Protein AF-A0A7S1EDS7-F1 (afdb_monomer_lite)

pLDDT: mean 79.85, std 20.36, range [28.5, 97.88]

Organism: Hemiselmis andersenii (NCBI:txid464988)

Structure (mmCIF, N/CA/C/O backbone):
data_AF-A0A7S1EDS7-F1
#
_entry.id   AF-A0A7S1EDS7-F1
#
loop_
_atom_site.group_PDB
_atom_site.id
_atom_site.type_symbol
_atom_site.label_atom_id
_atom_site.label_alt_id
_atom_site.label_comp_id
_atom_site.label_asym_id
_atom_site.label_entity_id
_atom_site.label_seq_id
_atom_site.pdbx_PDB_ins_code
_atom_site.Cartn_x
_atom_site.Cartn_y
_atom_site.Cartn_z
_atom_site.occupancy
_atom_site.B_iso_or_equiv
_atom_site.auth_seq_id
_atom_site.auth_comp_id
_atom_site.auth_asym_id
_atom_site.auth_atom_id
_atom_site.pdbx_PDB_model_num
ATOM 1 N N . PHE A 1 1 ? -13.613 21.736 13.267 1.00 39.78 1 PHE A N 1
ATOM 2 C CA . PHE A 1 1 ? -13.532 22.600 14.461 1.00 39.78 1 PHE A CA 1
ATOM 3 C C . PHE A 1 1 ? -14.802 22.434 15.282 1.00 39.78 1 PHE A C 1
ATOM 5 O O . PHE A 1 1 ? -15.808 23.013 14.913 1.00 39.78 1 PHE A O 1
ATOM 12 N N . PHE A 1 2 ? -14.760 21.622 16.339 1.00 28.50 2 PHE A N 1
ATOM 13 C CA . PHE A 1 2 ? -15.615 21.743 17.529 1.00 28.50 2 PHE A CA 1
ATOM 14 C C . PHE A 1 2 ? -15.004 20.822 18.593 1.00 28.50 2 PHE A C 1
ATOM 16 O O . PHE A 1 2 ? -15.110 19.603 18.489 1.00 28.50 2 PHE A O 1
ATOM 23 N N . LEU A 1 3 ? -14.268 21.392 19.553 1.00 31.33 3 LEU A N 1
ATOM 24 C CA . LEU A 1 3 ? -13.789 20.639 20.713 1.00 31.33 3 LEU A CA 1
ATOM 25 C C . LEU A 1 3 ? -14.915 20.585 21.745 1.00 31.33 3 LEU A C 1
ATOM 27 O O . LEU A 1 3 ? -15.404 21.633 22.159 1.00 31.33 3 LEU A O 1
ATOM 31 N N . PHE A 1 4 ? -15.252 19.387 22.217 1.00 28.72 4 PHE A N 1
ATOM 32 C CA . PHE A 1 4 ? -15.935 19.209 23.496 1.00 28.72 4 PHE A CA 1
ATOM 33 C C . PHE A 1 4 ? -14.939 18.638 24.506 1.00 28.72 4 PHE A C 1
ATOM 35 O O . PHE A 1 4 ? -14.619 17.453 24.495 1.00 28.72 4 PHE A O 1
ATOM 42 N N . LEU A 1 5 ? -14.424 19.517 25.365 1.00 34.84 5 LEU A N 1
ATOM 43 C CA . LEU A 1 5 ? -13.665 19.161 26.560 1.00 34.84 5 LEU A CA 1
ATOM 44 C C . LEU A 1 5 ? -14.655 18.943 27.708 1.00 34.84 5 LEU A C 1
ATOM 46 O O . LEU A 1 5 ? -15.182 19.904 28.262 1.00 34.84 5 LEU A O 1
ATOM 50 N N . SER A 1 6 ? -14.892 17.688 28.082 1.00 35.62 6 SER A N 1
ATOM 51 C CA . SER A 1 6 ? -15.587 17.322 29.320 1.00 35.62 6 SER A CA 1
ATOM 52 C C . SER A 1 6 ? -14.569 16.765 30.319 1.00 35.62 6 SER A C 1
ATOM 54 O O . SER A 1 6 ? -14.037 15.673 30.117 1.00 35.62 6 SER A O 1
ATOM 56 N N . GLY A 1 7 ? -14.263 17.530 31.369 1.00 35.47 7 GLY A N 1
ATOM 57 C CA . GLY A 1 7 ? -13.323 17.113 32.414 1.00 35.47 7 GLY A CA 1
ATOM 58 C C . GLY A 1 7 ? -13.875 16.028 33.355 1.00 35.47 7 GLY A C 1
ATOM 59 O O . GLY A 1 7 ? -15.074 15.742 33.344 1.00 35.47 7 GLY A O 1
ATOM 60 N N . PRO A 1 8 ? -13.012 15.424 34.193 1.00 37.16 8 PRO A N 1
ATOM 61 C CA . PRO A 1 8 ? -13.408 14.374 35.125 1.00 37.16 8 PRO A CA 1
ATOM 62 C C . PRO A 1 8 ? -14.206 14.941 36.308 1.00 37.16 8 PRO A C 1
ATOM 64 O O . PRO A 1 8 ? -13.741 15.832 37.017 1.00 37.16 8 PRO A O 1
ATOM 67 N N . VAL A 1 9 ? -15.390 14.380 36.563 1.00 36.72 9 VAL A N 1
ATOM 68 C CA . VAL A 1 9 ? -16.194 14.693 37.754 1.00 36.72 9 VAL A CA 1
ATOM 69 C C . VAL A 1 9 ? -15.720 13.831 38.924 1.00 36.72 9 VAL A C 1
ATOM 71 O O . VAL A 1 9 ? -16.094 12.666 39.055 1.00 36.72 9 VAL A O 1
ATOM 74 N N . THR A 1 10 ? -14.891 14.403 39.794 1.00 37.19 10 THR A N 1
ATOM 75 C CA . THR A 1 10 ? -14.505 13.803 41.076 1.00 37.19 10 THR A CA 1
ATOM 76 C C . THR A 1 10 ? -15.589 14.032 42.130 1.00 37.19 10 THR A C 1
ATOM 78 O O . THR A 1 10 ? -15.732 15.126 42.672 1.00 37.19 10 THR A O 1
ATOM 81 N N . ALA A 1 11 ? -16.341 12.981 42.464 1.00 35.09 11 ALA A N 1
ATOM 82 C CA . ALA A 1 11 ? -17.242 12.978 43.616 1.00 35.09 11 ALA A CA 1
ATOM 83 C C . ALA A 1 11 ? -16.486 12.576 44.905 1.00 35.09 11 ALA A C 1
ATOM 85 O O . ALA A 1 11 ? -15.677 11.642 44.866 1.00 35.09 11 ALA A O 1
ATOM 86 N N . PRO A 1 12 ? -16.726 13.230 46.057 1.00 36.00 12 PRO A N 1
ATOM 87 C CA . PRO A 1 12 ? -16.060 12.882 47.308 1.00 36.00 12 PRO A CA 1
ATOM 88 C C . PRO A 1 12 ? -16.663 11.613 47.927 1.00 36.00 12 PRO A C 1
ATOM 90 O O . PRO A 1 12 ? -17.860 11.543 48.204 1.00 36.00 12 PRO A O 1
ATOM 93 N N . PHE A 1 13 ? -15.819 10.618 48.210 1.00 32.91 13 PHE A N 1
ATOM 94 C CA . PHE A 1 13 ? -16.221 9.431 48.968 1.00 32.91 13 PHE A CA 1
ATOM 95 C C . PHE A 1 13 ? -16.510 9.790 50.434 1.00 32.91 13 PHE A C 1
ATOM 97 O O . PHE A 1 13 ? -15.597 9.985 51.239 1.00 32.91 13 PHE A O 1
ATOM 104 N N . GLY A 1 14 ? -17.795 9.824 50.795 1.00 32.28 14 GLY A N 1
ATOM 105 C CA . GLY A 1 14 ? -18.243 9.881 52.185 1.00 32.28 14 GLY A CA 1
ATOM 106 C C . GLY A 1 14 ? -17.833 8.613 52.938 1.00 32.28 14 GLY A C 1
ATOM 107 O O . GLY A 1 14 ? -18.374 7.533 52.707 1.00 32.28 14 GLY A O 1
ATOM 108 N N . ARG A 1 15 ? -16.857 8.738 53.841 1.00 33.75 15 ARG A N 1
ATOM 109 C CA . ARG A 1 15 ? -16.280 7.625 54.606 1.00 33.75 15 ARG A CA 1
ATOM 110 C C . ARG A 1 15 ? -17.209 7.208 55.754 1.00 33.75 15 ARG A C 1
ATOM 112 O O . ARG A 1 15 ? -17.014 7.627 56.892 1.00 33.75 15 ARG A O 1
ATOM 119 N N . PHE A 1 16 ? -18.209 6.377 55.463 1.00 29.95 16 PHE A N 1
ATOM 120 C CA . PHE A 1 16 ? -19.065 5.781 56.492 1.00 29.95 16 PHE A CA 1
ATOM 121 C C . PHE A 1 16 ? -18.288 4.753 57.325 1.00 29.95 16 PHE A C 1
ATOM 123 O O . PHE A 1 16 ? -17.916 3.685 56.844 1.00 29.95 16 PHE A O 1
ATOM 130 N N . VAL A 1 17 ? -18.053 5.084 58.595 1.00 33.00 17 VAL A N 1
ATOM 131 C CA . VAL A 1 17 ? -17.523 4.152 59.595 1.00 33.00 17 VAL A CA 1
ATOM 132 C C . VAL A 1 17 ? -18.684 3.323 60.138 1.00 33.00 17 VAL A C 1
ATOM 134 O O . VAL A 1 17 ? -19.547 3.846 60.841 1.00 33.00 17 VAL A O 1
ATOM 137 N N . VAL A 1 18 ? -18.700 2.025 59.833 1.00 34.03 18 VAL A N 1
ATOM 138 C CA . VAL A 1 18 ? -19.627 1.077 60.463 1.00 34.03 18 VAL A CA 1
ATOM 139 C C . VAL A 1 18 ? -19.129 0.792 61.878 1.00 34.03 18 VAL A C 1
ATOM 141 O O . VAL A 1 18 ? -18.155 0.068 62.071 1.00 34.03 18 VAL A O 1
ATOM 144 N N . VAL A 1 19 ? -19.790 1.378 62.876 1.00 33.97 19 VAL A N 1
ATOM 145 C CA . VAL A 1 19 ? -19.572 1.040 64.288 1.00 33.97 19 VAL A CA 1
ATOM 146 C C . VAL A 1 19 ? -20.448 -0.165 64.630 1.00 33.97 19 VAL A C 1
ATOM 148 O O . VAL A 1 19 ? -21.645 -0.018 64.876 1.00 33.97 19 VAL A O 1
ATOM 151 N N . GLU A 1 20 ? -19.854 -1.359 64.651 1.00 32.00 20 GLU A N 1
ATOM 152 C CA . GLU A 1 20 ? -20.513 -2.589 65.107 1.00 32.00 20 GLU A CA 1
ATOM 153 C C . GLU A 1 20 ? -20.772 -2.513 66.624 1.00 32.00 20 GLU A C 1
ATOM 155 O O . GLU A 1 20 ? -19.943 -2.906 67.445 1.00 32.00 20 GLU A O 1
ATOM 160 N N . ARG A 1 21 ? -21.940 -1.996 67.025 1.00 30.67 21 ARG A N 1
ATOM 161 C CA . ARG A 1 21 ? -22.431 -2.166 68.398 1.00 30.67 21 ARG A CA 1
ATOM 162 C C . ARG A 1 21 ? -23.060 -3.547 68.545 1.00 30.67 21 ARG A C 1
ATOM 164 O O . ARG A 1 21 ? -24.242 -3.726 68.258 1.00 30.67 21 ARG A O 1
ATOM 171 N N . ARG A 1 22 ? -22.287 -4.502 69.066 1.00 36.66 22 ARG A N 1
ATOM 172 C CA . ARG A 1 22 ? -22.837 -5.734 69.646 1.00 36.66 22 ARG A CA 1
ATOM 173 C C . ARG A 1 22 ? -23.654 -5.392 70.890 1.00 36.66 22 ARG A C 1
ATOM 175 O O . ARG A 1 22 ? -23.108 -5.217 71.974 1.00 36.66 22 ARG A O 1
ATOM 182 N N . GLY A 1 23 ? -24.964 -5.271 70.711 1.00 33.16 23 GLY A N 1
ATOM 183 C CA . GLY A 1 23 ? -25.925 -5.258 71.805 1.00 33.16 23 GLY A CA 1
ATOM 184 C C . GLY A 1 23 ? -26.332 -6.683 72.156 1.00 33.16 23 GLY A C 1
ATOM 185 O O . GLY A 1 23 ? -27.341 -7.164 71.651 1.00 33.16 23 GLY A O 1
ATOM 186 N N . GLU A 1 24 ? -25.574 -7.357 73.023 1.00 40.00 24 GLU A N 1
ATOM 187 C CA . GLU A 1 24 ? -26.091 -8.535 73.728 1.00 40.00 24 GLU A CA 1
ATOM 188 C C . GLU A 1 24 ? -27.129 -8.072 74.756 1.00 40.00 24 GLU A C 1
ATOM 190 O O . GLU A 1 24 ? -26.810 -7.760 75.901 1.00 40.00 24 GLU A O 1
ATOM 195 N N . SER A 1 25 ? -28.391 -7.993 74.336 1.00 34.25 25 SER A N 1
ATOM 196 C CA . SER A 1 25 ? -29.525 -7.811 75.238 1.00 34.25 25 SER A CA 1
ATOM 197 C C . SER A 1 25 ? -30.177 -9.162 75.522 1.00 34.25 25 SER A C 1
ATOM 199 O O . SER A 1 25 ? -31.214 -9.504 74.950 1.00 34.25 25 SER A O 1
ATOM 201 N N . THR A 1 26 ? -29.572 -9.925 76.433 1.00 39.66 26 THR A N 1
ATOM 202 C CA . THR A 1 26 ? -30.220 -11.044 77.128 1.00 39.66 26 THR A CA 1
ATOM 203 C C . THR A 1 26 ? -31.335 -10.503 78.025 1.00 39.66 26 THR A C 1
ATOM 205 O O . THR A 1 26 ? -31.180 -10.337 79.234 1.00 39.66 26 THR A O 1
ATOM 208 N N . MET A 1 27 ? -32.489 -10.193 77.429 1.00 34.31 27 MET A N 1
ATOM 209 C CA . MET A 1 27 ? -33.689 -9.879 78.199 1.00 34.31 27 MET A CA 1
ATOM 210 C C . MET A 1 27 ? -34.250 -11.164 78.802 1.00 34.31 27 MET A C 1
ATOM 212 O O . MET A 1 27 ? -34.960 -11.926 78.149 1.00 34.31 27 MET A O 1
ATOM 216 N N . ASN A 1 28 ? -33.912 -11.382 80.073 1.00 33.66 28 ASN A N 1
ATOM 217 C CA . ASN A 1 28 ? -34.577 -12.354 80.930 1.00 33.66 28 ASN A CA 1
ATOM 218 C C . ASN A 1 28 ? -36.093 -12.128 80.879 1.00 33.66 2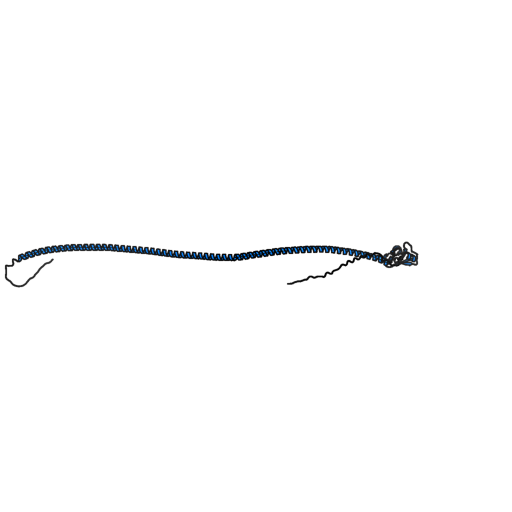8 ASN A C 1
ATOM 220 O O . ASN A 1 28 ? -36.581 -11.067 81.267 1.00 33.66 28 ASN A O 1
ATOM 224 N N . SER A 1 29 ? -36.842 -13.144 80.454 1.00 37.84 29 SER A N 1
ATOM 225 C CA . SER A 1 29 ? -38.301 -13.159 80.536 1.00 37.84 29 SER A CA 1
ATOM 226 C C . SER A 1 29 ? -38.755 -13.464 81.966 1.00 37.84 29 SER A C 1
ATOM 228 O O . SER A 1 29 ? -39.281 -14.540 82.250 1.00 37.84 29 SER A O 1
ATOM 230 N N . SER A 1 30 ? -38.539 -12.514 82.878 1.00 46.09 30 SER A N 1
ATOM 231 C CA . SER A 1 30 ? -39.106 -12.535 84.225 1.00 46.09 30 SER A CA 1
ATOM 232 C C . SER A 1 30 ? -39.652 -11.163 84.638 1.00 46.09 30 SER A C 1
ATOM 234 O O . SER A 1 30 ? -38.969 -10.147 84.575 1.00 46.09 30 SER A O 1
ATOM 236 N N . ASN A 1 31 ? -40.898 -11.186 85.122 1.00 45.34 31 ASN A N 1
ATOM 237 C CA . ASN A 1 31 ? -41.599 -10.132 85.866 1.00 45.34 31 ASN A CA 1
ATOM 238 C C . ASN A 1 31 ? -42.034 -8.862 85.103 1.00 45.34 31 ASN A C 1
ATOM 240 O O . ASN A 1 31 ? -41.492 -7.784 85.322 1.00 45.34 31 ASN A O 1
ATOM 244 N N . VAL A 1 32 ? -43.154 -8.955 84.368 1.00 40.78 32 VAL A N 1
ATOM 245 C CA . VAL A 1 32 ? -44.098 -7.823 84.197 1.00 40.78 32 VAL A CA 1
ATOM 246 C C . VAL A 1 32 ? -45.558 -8.286 84.364 1.00 40.78 32 VAL A C 1
ATOM 248 O O . VAL A 1 32 ? -46.388 -8.105 83.480 1.00 40.78 32 VAL A O 1
ATOM 251 N N . PHE A 1 33 ? -45.888 -8.897 85.509 1.00 37.03 33 PHE A N 1
ATOM 252 C CA . PHE A 1 33 ? -47.252 -8.827 86.065 1.00 37.03 33 PHE A CA 1
ATOM 253 C C . PHE A 1 33 ? -47.259 -9.093 87.578 1.00 37.03 33 PHE A C 1
ATOM 255 O O . PHE A 1 33 ? -47.671 -10.145 88.058 1.00 37.03 33 PHE A O 1
ATOM 262 N N . SER A 1 34 ? -46.780 -8.116 88.344 1.00 40.59 34 SER A N 1
ATOM 263 C CA . SER A 1 34 ? -46.904 -8.087 89.804 1.00 40.59 34 SER A CA 1
ATOM 264 C C . SER A 1 34 ? -47.576 -6.783 90.228 1.00 40.59 34 SER A C 1
ATOM 266 O O . SER A 1 34 ? -46.948 -5.908 90.820 1.00 40.59 34 SER A O 1
ATOM 268 N N . GLY A 1 35 ? -48.853 -6.649 89.858 1.00 37.50 35 GLY A N 1
ATOM 269 C CA . GLY A 1 35 ? -49.766 -5.698 90.487 1.00 37.50 35 GLY A CA 1
ATOM 270 C C . GLY A 1 35 ? -50.198 -6.238 91.851 1.00 37.50 35 GLY A C 1
ATOM 271 O O . GLY A 1 35 ? -50.542 -7.414 91.978 1.00 37.50 35 GLY A O 1
ATOM 272 N N . GLU A 1 36 ? -50.118 -5.398 92.876 1.00 42.81 36 GLU A N 1
ATOM 273 C CA . GLU A 1 36 ? -50.353 -5.766 94.273 1.00 42.81 36 GLU A CA 1
ATOM 274 C C . GLU A 1 36 ? -51.836 -6.087 94.561 1.00 42.81 36 GLU A C 1
ATOM 276 O O . GLU A 1 36 ? -52.735 -5.593 93.884 1.00 42.81 36 GLU A O 1
ATOM 281 N N . GLY A 1 37 ? -52.108 -6.882 95.609 1.00 43.25 37 GLY A N 1
ATOM 282 C CA . GLY A 1 37 ? -53.475 -7.084 96.129 1.00 43.25 37 GLY A CA 1
ATOM 283 C C . GLY A 1 37 ? -54.191 -8.384 95.731 1.00 43.25 37 GLY A C 1
ATOM 284 O O . GLY A 1 37 ? -55.418 -8.413 95.680 1.00 43.25 37 GLY A O 1
ATOM 285 N N . GLY A 1 38 ? -53.454 -9.470 95.474 1.00 42.06 38 GLY A N 1
ATOM 286 C CA . GLY A 1 38 ? -53.986 -10.768 95.031 1.00 42.06 38 GLY A CA 1
ATOM 287 C C . GLY A 1 38 ? -54.770 -11.593 96.067 1.00 42.06 38 GLY A C 1
ATOM 288 O O . GLY A 1 38 ? -54.404 -12.733 96.344 1.00 42.06 38 GLY A O 1
ATOM 289 N N . GLY A 1 39 ? -55.889 -11.075 96.582 1.00 51.78 39 GLY A N 1
ATOM 290 C CA . GLY A 1 39 ? -57.018 -11.959 96.904 1.00 51.78 39 GLY A CA 1
ATOM 291 C C . GLY A 1 39 ? -57.557 -12.586 95.605 1.00 51.78 39 GLY A C 1
ATOM 292 O O . GLY A 1 39 ? -57.350 -12.006 94.537 1.00 51.78 39 GLY A O 1
ATOM 293 N N . PRO A 1 40 ? -58.231 -13.753 95.630 1.00 63.22 40 PRO A N 1
ATOM 294 C CA . PRO A 1 40 ? -58.772 -14.343 94.408 1.00 63.22 40 PRO A CA 1
ATOM 295 C C . PRO A 1 40 ? -59.760 -13.365 93.764 1.00 63.22 40 PRO A C 1
ATOM 297 O O . PRO A 1 40 ? -60.823 -13.107 94.329 1.00 63.22 40 PRO A O 1
ATOM 300 N N . VAL A 1 41 ? -59.403 -12.812 92.598 1.00 75.88 41 VAL A N 1
ATOM 301 C CA . VAL A 1 41 ? -60.237 -11.838 91.881 1.00 75.88 41 VAL A CA 1
ATOM 302 C C . VAL A 1 41 ? -61.545 -12.523 91.508 1.00 75.88 41 VAL A C 1
ATOM 304 O O . VAL A 1 41 ? -61.592 -13.366 90.607 1.00 75.88 41 VAL A O 1
ATOM 307 N N . GLN A 1 42 ? -62.601 -12.199 92.253 1.00 80.31 42 GLN A N 1
ATOM 308 C CA . GLN A 1 42 ? -63.922 -12.755 92.022 1.00 80.31 42 GLN A CA 1
ATOM 309 C C . GLN A 1 42 ? -64.574 -12.024 90.856 1.00 80.31 42 GLN A C 1
ATOM 311 O O . GLN A 1 42 ? -64.878 -10.835 90.938 1.00 80.31 42 GLN A O 1
ATOM 316 N N . ALA A 1 43 ? -64.813 -12.759 89.779 1.00 85.00 43 ALA A N 1
ATOM 317 C CA . ALA A 1 43 ? -65.546 -12.284 88.625 1.00 85.00 43 ALA A CA 1
ATOM 318 C C . ALA A 1 43 ? -66.897 -13.001 88.530 1.00 85.00 43 ALA A C 1
ATOM 320 O O . ALA A 1 43 ? -67.036 -14.174 88.883 1.00 85.00 43 ALA A O 1
ATOM 321 N N . GLY A 1 44 ? -67.901 -12.277 88.043 1.00 87.19 44 GLY A N 1
ATOM 322 C CA . GLY A 1 44 ? -69.155 -12.868 87.588 1.00 87.19 44 GLY A CA 1
ATOM 323 C C . GLY A 1 44 ? -69.104 -13.200 86.098 1.00 87.19 44 GLY A C 1
ATOM 324 O O . GLY A 1 44 ? -68.058 -13.132 85.455 1.00 87.19 44 GLY A O 1
ATOM 325 N N . VAL A 1 45 ? -70.274 -13.502 85.543 1.00 88.25 45 VAL A N 1
ATOM 326 C CA . VAL A 1 45 ? -70.470 -13.819 84.116 1.00 88.25 45 VAL A CA 1
ATOM 327 C C . VAL A 1 45 ? -71.060 -12.661 83.297 1.00 88.25 45 VAL A C 1
ATOM 329 O O . VAL A 1 45 ? -71.372 -12.826 82.120 1.00 88.25 45 VAL A O 1
ATOM 332 N N . GLY A 1 46 ? -71.238 -11.489 83.917 1.00 88.12 46 GLY A N 1
ATOM 333 C CA . GLY A 1 46 ? -71.849 -10.322 83.274 1.00 88.12 46 GLY A CA 1
ATOM 334 C C . GLY A 1 46 ? -73.376 -10.397 83.153 1.00 88.12 46 GLY A C 1
ATOM 335 O O . GLY A 1 46 ? -73.922 -9.953 82.150 1.00 88.12 46 GLY A O 1
ATOM 336 N N . ILE A 1 47 ? -74.071 -10.956 84.149 1.00 89.81 47 ILE A N 1
ATOM 337 C CA . ILE A 1 47 ? -75.541 -11.025 84.192 1.00 89.81 47 ILE A CA 1
ATOM 338 C C . ILE A 1 47 ? -76.049 -10.381 85.486 1.00 89.81 47 ILE A C 1
ATOM 340 O O . ILE A 1 47 ? -75.569 -10.707 86.573 1.00 89.81 47 ILE A O 1
ATOM 344 N N . PHE A 1 48 ? -77.052 -9.511 85.369 1.00 89.12 48 PHE A N 1
ATOM 345 C CA . PHE A 1 48 ? -77.852 -9.018 86.487 1.00 89.12 48 PHE A CA 1
ATOM 346 C C . PHE A 1 48 ? -79.166 -9.789 86.576 1.00 89.12 48 PHE A C 1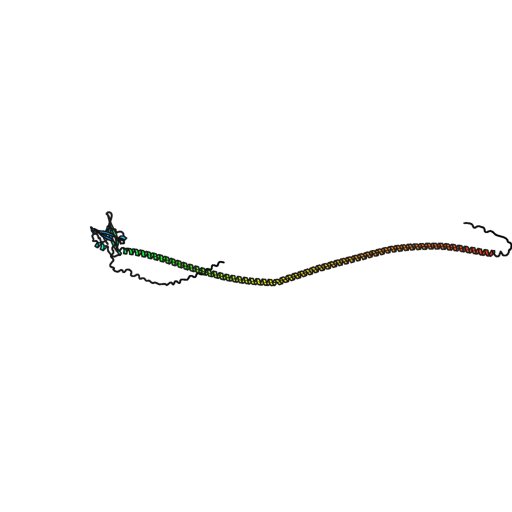
ATOM 348 O O . PHE A 1 48 ? -79.943 -9.837 85.620 1.00 89.12 48 PHE A O 1
ATOM 355 N N . PHE A 1 49 ? -79.419 -10.349 87.753 1.00 89.44 49 PHE A N 1
ATOM 356 C CA . PHE A 1 49 ? -80.613 -11.121 88.072 1.00 89.44 49 PHE A CA 1
ATOM 357 C C . PHE A 1 49 ? -81.588 -10.299 88.923 1.00 89.44 49 PHE A C 1
ATOM 359 O O . PHE A 1 49 ? -81.165 -9.494 89.755 1.00 89.44 49 PHE A O 1
ATOM 366 N N . GLN A 1 50 ? -82.885 -10.530 88.737 1.00 88.94 50 GLN A N 1
ATOM 367 C CA . GLN A 1 50 ? -83.971 -9.999 89.559 1.00 88.94 50 GLN A CA 1
ATOM 368 C C . GLN A 1 50 ? -84.796 -11.167 90.106 1.00 88.94 50 GLN A C 1
ATOM 370 O O . GLN A 1 50 ? -85.062 -12.119 89.379 1.00 88.94 50 GLN A O 1
ATOM 375 N N . GLN A 1 51 ? -85.176 -11.101 91.381 1.00 86.50 51 GLN A N 1
ATOM 376 C CA . GLN A 1 51 ? -86.081 -12.069 92.000 1.00 86.50 51 GLN A CA 1
ATOM 377 C C . GLN A 1 51 ? -87.515 -11.536 91.918 1.00 86.50 51 GLN A C 1
ATOM 379 O O . GLN A 1 51 ? -87.760 -10.383 92.273 1.00 86.50 51 GLN A O 1
ATOM 384 N N . GLU A 1 52 ? -88.430 -12.363 91.424 1.00 83.06 52 GLU A N 1
ATOM 385 C CA . GLU A 1 52 ? -89.856 -12.060 91.303 1.00 83.06 52 GLU A CA 1
ATOM 386 C C . GLU A 1 52 ? -90.630 -12.493 92.559 1.00 83.06 52 GLU A C 1
ATOM 388 O O . GLU A 1 52 ? -90.129 -13.233 93.411 1.00 83.06 52 GLU A O 1
ATOM 393 N N . GLY A 1 53 ? -91.874 -12.018 92.690 1.00 74.56 53 GLY A N 1
ATOM 394 C CA . GLY A 1 53 ? -92.712 -12.248 93.876 1.00 74.56 53 GLY A CA 1
ATOM 395 C C . GLY A 1 53 ? -93.113 -13.710 94.131 1.00 74.56 53 GLY A C 1
ATOM 396 O O . GLY A 1 53 ? -93.586 -14.025 95.220 1.00 74.56 53 GLY A O 1
ATOM 397 N N . ASP A 1 54 ? -92.910 -14.599 93.157 1.00 77.44 54 ASP A N 1
ATOM 398 C CA . ASP A 1 54 ? -93.099 -16.052 93.263 1.00 77.44 54 ASP A CA 1
ATOM 399 C C . ASP A 1 54 ? -91.822 -16.803 93.703 1.00 77.44 54 ASP A C 1
ATOM 401 O O . ASP A 1 54 ? -91.814 -18.032 93.781 1.00 77.44 54 ASP A O 1
ATOM 405 N N . GLY A 1 55 ? -90.733 -16.079 93.984 1.00 76.62 55 GLY A N 1
ATOM 406 C CA . GLY A 1 55 ? -89.430 -16.641 94.339 1.00 76.62 55 GLY A CA 1
ATOM 407 C C . GLY A 1 55 ? -88.601 -17.115 93.141 1.00 76.62 55 GLY A C 1
ATOM 408 O O . GLY A 1 55 ? -87.476 -17.585 93.341 1.00 76.62 55 GLY A O 1
ATOM 409 N N . SER A 1 56 ? -89.104 -16.978 91.908 1.00 83.62 56 SER A N 1
ATOM 410 C CA . SER A 1 56 ? -88.316 -17.221 90.699 1.00 83.62 56 SER A CA 1
ATOM 411 C C . SER A 1 56 ? -87.258 -16.133 90.501 1.00 83.62 56 SER A C 1
ATOM 413 O O . SER A 1 56 ? -87.406 -15.000 90.959 1.00 83.62 56 SER A O 1
ATOM 415 N N . VAL A 1 57 ? -86.158 -16.477 89.828 1.00 88.44 57 VAL A N 1
ATOM 416 C CA . VAL A 1 57 ? -85.082 -15.529 89.530 1.00 88.44 57 VAL A CA 1
ATOM 417 C C . VAL A 1 57 ? -84.884 -15.446 88.022 1.00 88.44 57 VAL A C 1
ATOM 419 O O . VAL A 1 57 ? -84.665 -16.462 87.363 1.00 88.44 57 VAL A O 1
ATOM 422 N N . VAL A 1 58 ? -84.969 -14.233 87.480 1.00 90.50 58 VAL A N 1
ATOM 423 C CA . VAL A 1 58 ? -84.946 -13.942 86.041 1.00 90.50 58 VAL A CA 1
ATOM 424 C C . VAL A 1 58 ? -83.782 -13.029 85.663 1.00 90.50 58 VAL A C 1
ATOM 426 O O . VAL A 1 58 ? -83.320 -12.205 86.457 1.00 90.50 58 VAL A O 1
ATOM 429 N N . VAL A 1 59 ? -83.295 -13.156 84.431 1.00 91.12 59 VAL A N 1
ATOM 430 C CA . VAL A 1 59 ? -82.269 -12.275 83.863 1.00 91.12 59 VAL A CA 1
ATOM 431 C C . VAL A 1 59 ? -82.881 -10.915 83.541 1.00 91.12 59 VAL A C 1
ATOM 433 O O . VAL A 1 59 ? -83.738 -10.802 82.668 1.00 91.12 59 VAL A O 1
ATOM 436 N N . LYS A 1 60 ? -82.406 -9.863 84.213 1.00 91.25 60 LYS A N 1
ATOM 437 C CA . LYS A 1 60 ? -82.845 -8.477 83.996 1.00 91.25 60 LYS A CA 1
ATOM 438 C C . LYS A 1 60 ? -81.997 -7.744 82.962 1.00 91.25 60 LYS A C 1
ATOM 440 O O . LYS A 1 60 ? -82.508 -6.940 82.186 1.00 91.25 60 LYS A O 1
ATOM 445 N N . THR A 1 61 ? -80.683 -7.945 82.992 1.00 89.81 61 THR A N 1
ATOM 446 C CA . THR A 1 61 ? -79.739 -7.196 82.150 1.00 89.81 61 THR A CA 1
ATOM 447 C C . THR A 1 61 ? -78.478 -8.016 81.922 1.00 89.81 61 THR A C 1
ATOM 449 O O . THR A 1 61 ? -78.008 -8.700 82.830 1.00 89.81 61 THR A O 1
ATOM 452 N N . ILE A 1 62 ? -77.921 -7.923 80.719 1.00 89.38 62 ILE A N 1
ATOM 453 C CA . ILE A 1 62 ? -76.647 -8.535 80.340 1.00 89.38 62 ILE A CA 1
ATOM 454 C C . ILE A 1 62 ? -75.621 -7.408 80.170 1.00 89.38 62 ILE A C 1
ATOM 456 O O . ILE A 1 62 ? -75.947 -6.335 79.665 1.00 89.38 62 ILE A O 1
ATOM 460 N N . VAL A 1 63 ? -74.401 -7.622 80.661 1.00 89.00 63 VAL A N 1
ATOM 461 C CA . VAL A 1 63 ? -73.301 -6.651 80.623 1.00 89.00 63 VAL A CA 1
ATOM 462 C C . VAL A 1 63 ? -72.571 -6.756 79.291 1.00 89.00 63 VAL A C 1
ATOM 464 O O . VAL A 1 63 ? -72.079 -7.832 78.946 1.00 89.00 63 VAL A O 1
ATOM 467 N N . SER A 1 64 ? -72.446 -5.631 78.586 1.00 84.88 64 SER A N 1
ATOM 468 C CA . SER A 1 64 ? -71.764 -5.609 77.293 1.00 84.88 64 SER A CA 1
ATOM 469 C C . SER A 1 64 ? -70.266 -5.901 77.412 1.00 84.88 64 SER A C 1
ATOM 471 O O . SER A 1 64 ? -69.615 -5.539 78.395 1.00 84.88 64 SER A O 1
ATOM 473 N N . GLY A 1 65 ? -69.737 -6.654 76.450 1.00 81.50 65 GLY A N 1
ATOM 474 C CA . GLY A 1 65 ? -68.406 -7.253 76.466 1.00 81.50 65 GLY A CA 1
ATOM 475 C C . GLY A 1 65 ? -68.217 -8.379 77.494 1.00 81.50 65 GLY A C 1
ATOM 476 O O . GLY A 1 65 ? -67.158 -9.012 77.492 1.00 81.50 65 GLY A O 1
ATOM 477 N N . GLY A 1 66 ? -69.203 -8.648 78.358 1.00 85.94 66 GLY A N 1
ATOM 478 C CA . GLY A 1 66 ? -69.181 -9.719 79.353 1.00 85.94 66 GLY A CA 1
ATOM 479 C C . GLY A 1 66 ? -69.419 -11.107 78.752 1.00 85.94 66 GLY A C 1
ATOM 480 O O . GLY A 1 66 ? -69.877 -11.251 77.619 1.00 85.94 66 GLY A O 1
ATOM 481 N N . SER A 1 67 ? -69.120 -12.152 79.524 1.00 88.38 67 SER A N 1
ATOM 482 C CA . SER A 1 67 ? -69.160 -13.545 79.056 1.00 88.38 67 SER A CA 1
ATOM 483 C C . SER A 1 67 ? -70.517 -13.972 78.499 1.00 88.38 67 SER A C 1
ATOM 485 O O . SER A 1 67 ? -70.564 -14.644 77.475 1.00 88.38 67 SER A O 1
ATOM 487 N N . ALA A 1 68 ? -71.610 -13.565 79.150 1.00 87.50 68 ALA A N 1
ATOM 488 C CA . ALA A 1 68 ? -72.969 -13.872 78.713 1.00 87.50 68 ALA A CA 1
ATOM 489 C C . ALA A 1 68 ? -73.344 -13.229 77.367 1.00 87.50 68 ALA A C 1
ATOM 491 O O . ALA A 1 68 ? -74.041 -13.857 76.575 1.00 87.50 68 ALA A O 1
ATOM 492 N N . GLU A 1 69 ? -72.865 -12.013 77.078 1.00 88.62 69 GLU A N 1
ATOM 493 C CA . GLU A 1 69 ? -73.087 -11.372 75.774 1.00 88.62 69 GLU A CA 1
ATOM 494 C C . GLU A 1 69 ? -72.240 -12.042 74.684 1.00 88.62 69 GLU A C 1
ATOM 496 O O . GLU A 1 69 ? -72.745 -12.333 73.604 1.00 88.62 69 GLU A O 1
ATOM 501 N N . ARG A 1 70 ? -70.968 -12.345 74.985 1.00 85.38 70 ARG A N 1
ATOM 502 C CA . ARG A 1 70 ? -70.038 -12.993 74.041 1.00 85.38 70 ARG A CA 1
ATOM 503 C C . ARG A 1 70 ? -70.457 -14.404 73.635 1.00 85.38 70 ARG A C 1
ATOM 505 O O . ARG A 1 70 ? -70.158 -14.821 72.522 1.00 85.38 70 ARG A O 1
ATOM 512 N N . GLU A 1 71 ? -71.083 -15.146 74.545 1.00 87.38 71 GLU A N 1
ATOM 513 C CA . GLU A 1 71 ? -71.600 -16.493 74.280 1.00 87.38 71 GLU A CA 1
ATOM 514 C C . GLU A 1 71 ? -73.018 -16.455 73.668 1.00 87.38 71 GLU A C 1
ATOM 516 O O . GLU A 1 71 ? -73.370 -17.326 72.878 1.00 87.38 71 GLU A O 1
ATOM 521 N N . GLY A 1 72 ? -73.804 -15.406 73.944 1.00 85.75 72 GLY A N 1
ATOM 522 C CA . GLY A 1 72 ? -75.004 -15.031 73.182 1.00 85.75 72 GLY A CA 1
ATOM 523 C C . GLY A 1 72 ? -76.254 -15.900 73.389 1.00 85.75 72 GLY A C 1
ATOM 524 O O . GLY A 1 72 ? -77.319 -15.572 72.857 1.00 85.75 72 GLY A O 1
ATOM 525 N N . SER A 1 73 ? -76.164 -16.988 74.162 1.00 87.69 73 SER A N 1
ATOM 526 C CA . SER A 1 73 ? -77.285 -17.917 74.394 1.00 87.69 73 SER A CA 1
ATOM 527 C C . SER A 1 73 ? -78.342 -17.360 75.358 1.00 87.69 73 SER A C 1
ATOM 529 O O . SER A 1 73 ? -79.545 -17.600 75.189 1.00 87.69 73 SER A O 1
ATOM 531 N N . VAL A 1 74 ? -77.889 -16.612 76.369 1.00 89.00 74 VAL A N 1
ATOM 532 C CA . VAL A 1 74 ? -78.720 -16.022 77.432 1.00 89.00 74 VAL A CA 1
ATOM 533 C C . VAL A 1 74 ? -79.348 -14.713 76.959 1.00 89.00 74 VAL A C 1
ATOM 535 O O . VAL A 1 74 ? -78.714 -13.916 76.270 1.00 89.00 74 VAL A O 1
ATOM 538 N N . ARG A 1 75 ? -80.599 -14.468 77.352 1.00 90.25 75 ARG A N 1
ATOM 539 C CA . ARG A 1 75 ? -81.373 -13.265 77.028 1.00 90.25 75 ARG A CA 1
ATOM 540 C C . ARG A 1 75 ? -82.069 -12.704 78.268 1.00 90.25 75 ARG A C 1
ATOM 542 O O . ARG A 1 75 ? -82.253 -13.384 79.274 1.00 90.25 75 ARG A O 1
ATOM 549 N N . VAL A 1 76 ? -82.470 -11.437 78.188 1.00 91.12 76 VAL A N 1
ATOM 550 C CA . VAL A 1 76 ? -83.327 -10.807 79.204 1.00 91.12 76 VAL A CA 1
ATOM 551 C C . VAL A 1 76 ? -84.686 -11.513 79.228 1.00 91.12 76 VAL A C 1
ATOM 553 O O . VAL A 1 76 ? -85.271 -11.750 78.174 1.00 91.12 76 VAL A O 1
ATOM 556 N N . GLY A 1 77 ? -85.167 -11.850 80.425 1.00 88.19 77 GLY A N 1
ATOM 557 C CA . GLY A 1 77 ? -86.384 -12.634 80.656 1.00 88.19 77 GLY A CA 1
ATOM 558 C C . GLY A 1 77 ? -86.157 -14.128 80.924 1.00 88.19 77 GLY A C 1
ATOM 559 O O . GLY A 1 77 ? -87.082 -14.791 81.386 1.00 88.19 77 GLY A O 1
ATOM 560 N N . ASP A 1 78 ? -84.950 -14.662 80.705 1.00 91.38 78 ASP A N 1
ATOM 561 C CA . ASP A 1 78 ? -84.653 -16.071 80.999 1.00 91.38 78 ASP A CA 1
ATOM 562 C C . ASP A 1 78 ? -84.685 -16.341 82.512 1.00 91.38 78 ASP A C 1
ATOM 564 O O . ASP A 1 78 ? -84.060 -15.623 83.294 1.00 91.38 78 ASP A O 1
ATOM 568 N N . GLN A 1 79 ? -85.384 -17.395 82.939 1.00 90.50 79 GLN A N 1
ATOM 569 C CA . GLN A 1 79 ? -85.459 -17.816 84.340 1.00 90.50 79 GLN A CA 1
ATOM 570 C C . GLN A 1 79 ? -84.313 -18.786 84.654 1.00 90.50 79 GLN A C 1
ATOM 572 O O . GLN A 1 79 ? -84.121 -19.756 83.928 1.00 90.50 79 GLN A O 1
ATOM 577 N N . ILE A 1 80 ? -83.561 -18.582 85.737 1.00 91.00 80 ILE A N 1
ATOM 578 C CA . ILE A 1 80 ? -82.505 -19.524 86.135 1.00 91.00 80 ILE A CA 1
ATOM 579 C C . ILE A 1 80 ? -83.061 -20.657 87.010 1.00 91.00 80 ILE A C 1
ATOM 581 O O . ILE A 1 80 ? -83.818 -20.423 87.952 1.00 91.00 80 ILE A O 1
ATOM 585 N N . LEU A 1 81 ? -82.691 -21.898 86.683 1.00 90.25 81 LEU A N 1
ATOM 586 C CA . LEU A 1 81 ? -83.107 -23.109 87.397 1.00 90.25 81 LEU A CA 1
ATOM 587 C C . LEU A 1 81 ? -81.995 -23.680 88.284 1.00 90.25 81 LEU A C 1
ATOM 589 O O . LEU A 1 81 ? -82.264 -24.098 89.414 1.00 90.25 81 LEU A O 1
ATOM 593 N N . SER A 1 82 ? -80.752 -23.710 87.792 1.00 89.81 82 SER A N 1
ATOM 594 C CA . SER A 1 82 ? -79.598 -24.212 88.549 1.00 89.81 82 SER A CA 1
ATOM 595 C C . SER A 1 82 ? -78.264 -23.576 88.148 1.00 89.81 82 SER A C 1
ATOM 597 O O . SER A 1 82 ? -78.104 -23.079 87.033 1.00 89.81 82 SER A O 1
ATOM 599 N N . VAL A 1 83 ? -77.310 -23.610 89.082 1.00 90.69 83 VAL A N 1
ATOM 600 C CA . VAL A 1 83 ? -75.912 -23.174 88.932 1.00 90.69 83 VAL A CA 1
ATOM 601 C C . VAL A 1 83 ? -75.004 -24.301 89.399 1.00 90.69 83 VAL A C 1
ATOM 603 O O . VAL A 1 83 ? -75.173 -24.756 90.525 1.00 90.69 83 VAL A O 1
ATOM 606 N N . ASP A 1 84 ? -74.066 -24.750 88.561 1.00 86.12 84 ASP A N 1
ATOM 607 C CA . ASP A 1 84 ? -73.123 -25.839 88.870 1.00 86.12 84 ASP A CA 1
ATOM 608 C C . ASP A 1 84 ? -73.831 -27.009 89.597 1.00 86.12 84 ASP A C 1
ATOM 610 O O . ASP A 1 84 ? -73.482 -27.391 90.711 1.00 86.12 84 ASP A O 1
ATOM 614 N N . GLU A 1 85 ? -74.911 -27.512 88.979 1.00 83.06 85 GLU A N 1
ATOM 615 C CA . GLU A 1 85 ? -75.791 -28.606 89.450 1.00 83.06 85 GLU A CA 1
ATOM 616 C C . GLU A 1 85 ? -76.684 -28.301 90.677 1.00 83.06 85 GLU A C 1
ATOM 618 O O . GLU A 1 85 ? -77.639 -29.035 90.940 1.00 83.06 85 GLU A O 1
ATOM 623 N N . HIS A 1 86 ? -76.490 -27.172 91.360 1.00 85.06 86 HIS A N 1
ATOM 624 C CA . HIS A 1 86 ? -77.317 -26.743 92.492 1.00 85.06 86 HIS A CA 1
ATOM 625 C C . HIS A 1 86 ? -78.589 -26.043 92.003 1.00 85.06 86 HIS A C 1
ATOM 627 O O . HIS A 1 86 ? -78.517 -25.035 91.299 1.00 85.06 86 HIS A O 1
ATOM 633 N N . LYS A 1 87 ? -79.772 -26.547 92.377 1.00 85.62 87 LYS A N 1
ATOM 634 C CA . LYS A 1 87 ? -81.051 -25.871 92.095 1.00 85.62 87 LYS A CA 1
ATOM 635 C C . LYS A 1 87 ? -81.171 -24.602 92.938 1.00 85.62 87 LYS A C 1
ATOM 637 O O . LYS A 1 87 ? -80.957 -24.653 94.142 1.00 85.62 87 LYS A O 1
ATOM 642 N N . VAL A 1 88 ? -81.541 -23.492 92.301 1.00 83.94 88 VAL A N 1
ATOM 643 C CA . VAL A 1 88 ? -81.601 -22.148 92.922 1.00 83.94 88 VAL A CA 1
ATOM 644 C C . VAL A 1 88 ? -83.022 -21.572 92.990 1.00 83.94 88 VAL A C 1
ATOM 646 O O . VAL A 1 88 ? -83.218 -20.422 93.370 1.00 83.94 88 VAL A O 1
ATOM 649 N N . VAL A 1 89 ? -84.029 -22.360 92.609 1.00 81.38 89 VAL A N 1
ATOM 650 C CA . VAL A 1 89 ? -85.442 -21.956 92.635 1.00 81.38 89 VAL A CA 1
ATOM 651 C C . VAL A 1 89 ? -85.931 -21.885 94.084 1.00 81.38 89 VAL A C 1
ATOM 653 O O . VAL A 1 89 ? -85.913 -22.896 94.779 1.00 81.38 89 VAL A O 1
ATOM 656 N N . GLY A 1 90 ? -86.384 -20.706 94.522 1.00 76.62 90 GLY A N 1
ATOM 657 C CA . GLY A 1 90 ? -86.833 -20.454 95.899 1.00 76.62 90 GLY A CA 1
ATOM 658 C C . GLY A 1 90 ? -85.722 -20.059 96.883 1.00 76.62 90 GLY A C 1
ATOM 659 O O . GLY A 1 90 ? -86.030 -19.640 97.996 1.00 76.62 90 GLY A O 1
ATOM 660 N N . GLU A 1 91 ? -84.452 -20.127 96.478 1.00 82.69 91 GLU A N 1
ATOM 661 C CA . GLU A 1 91 ? -83.320 -19.635 97.273 1.00 82.69 91 GLU A CA 1
ATOM 662 C C . GLU A 1 91 ? -83.211 -18.096 97.202 1.00 82.69 91 GLU A C 1
ATOM 664 O O . GLU A 1 91 ? -83.651 -17.472 96.226 1.00 82.69 91 GLU A O 1
ATOM 669 N N . PRO A 1 92 ? -82.615 -17.428 98.208 1.00 83.38 92 PRO A N 1
ATOM 670 C CA . PRO A 1 92 ? -82.405 -15.989 98.160 1.00 83.38 92 PRO A CA 1
ATOM 671 C C . PRO A 1 92 ? -81.296 -15.623 97.163 1.00 83.38 92 PRO A C 1
ATOM 673 O O . PRO A 1 92 ? -80.287 -16.320 97.018 1.00 83.38 92 PRO A O 1
ATOM 676 N N . LEU A 1 93 ? -81.429 -14.452 96.535 1.00 84.38 93 LEU A N 1
ATOM 677 C CA . LEU A 1 93 ? -80.485 -13.927 95.535 1.00 84.38 93 LEU A CA 1
ATOM 678 C C . LEU A 1 93 ? -79.010 -13.871 96.008 1.00 84.38 93 LEU A C 1
ATOM 680 O O . LEU A 1 93 ? -78.091 -13.883 95.187 1.00 84.38 93 LEU A O 1
ATOM 684 N N . SER A 1 94 ? -78.764 -13.835 97.321 1.00 84.00 94 SER A N 1
ATOM 685 C CA . SER A 1 94 ? -77.428 -13.921 97.927 1.00 84.00 94 SER A CA 1
ATOM 686 C C . SER A 1 94 ? -76.731 -15.262 97.669 1.00 84.00 94 SER A C 1
ATOM 688 O O . SER A 1 94 ? -75.546 -15.261 97.331 1.00 84.00 94 SER A O 1
ATOM 690 N N . VAL A 1 95 ? -77.452 -16.384 97.770 1.00 84.44 95 VAL A N 1
ATOM 691 C CA . VAL A 1 95 ? -76.932 -17.733 97.486 1.00 84.44 95 VAL A CA 1
ATOM 692 C C . VAL A 1 95 ? -76.609 -17.853 96.000 1.00 84.44 95 VAL A C 1
ATOM 694 O O . VAL A 1 95 ? -75.499 -18.246 95.642 1.00 84.44 95 VAL A O 1
ATOM 697 N N . LEU A 1 96 ? -77.518 -17.394 95.130 1.00 84.88 96 LEU A N 1
ATOM 698 C CA . LEU A 1 96 ? -77.283 -17.365 93.685 1.00 84.88 96 LEU A CA 1
ATOM 699 C C . LEU A 1 96 ? -76.016 -16.574 93.326 1.00 84.88 96 LEU A C 1
ATOM 701 O O . LEU A 1 96 ? -75.170 -17.046 92.565 1.00 84.88 96 LEU A O 1
ATOM 705 N N . ARG A 1 97 ? -75.857 -15.377 93.903 1.00 85.44 97 ARG A N 1
ATOM 706 C CA . ARG A 1 97 ? -74.671 -14.539 93.695 1.00 85.44 97 ARG A CA 1
ATOM 707 C C . ARG A 1 97 ? -73.391 -15.238 94.163 1.00 85.44 97 ARG A C 1
ATOM 709 O O . ARG A 1 97 ? -72.377 -15.116 93.483 1.00 85.44 97 ARG A O 1
ATOM 716 N N . GLY A 1 98 ? -73.438 -15.971 95.277 1.00 83.62 98 GLY A N 1
ATOM 717 C CA . GLY A 1 98 ? -72.306 -16.736 95.806 1.00 83.62 98 GLY A CA 1
ATOM 718 C C . GLY A 1 98 ? -71.867 -17.912 94.925 1.00 83.62 98 GLY A C 1
ATOM 719 O O . GLY A 1 98 ? -70.679 -18.203 94.877 1.00 83.62 98 GLY A O 1
ATOM 720 N N . LEU A 1 99 ? -72.794 -18.550 94.201 1.00 86.12 99 LEU A N 1
ATOM 721 C CA . LEU A 1 99 ? -72.491 -19.645 93.264 1.00 86.12 99 LEU A CA 1
ATOM 722 C C . LEU A 1 99 ? -71.989 -19.131 91.898 1.00 86.12 99 LEU A C 1
ATOM 724 O O . LEU A 1 99 ? -71.129 -19.738 91.255 1.00 86.12 99 LEU A O 1
ATOM 728 N N . ILE A 1 100 ? -72.516 -17.992 91.436 1.00 88.00 100 ILE A N 1
ATOM 729 C CA . ILE A 1 100 ? -72.136 -17.399 90.145 1.00 88.00 100 ILE A CA 1
ATOM 730 C C . ILE A 1 100 ? -70.794 -16.661 90.227 1.00 88.00 100 ILE A C 1
ATOM 732 O O . ILE A 1 100 ? -70.012 -16.728 89.276 1.00 88.00 100 ILE A O 1
ATOM 736 N N . LEU A 1 101 ? -70.499 -15.976 91.337 1.00 88.56 101 LEU A N 1
ATOM 737 C CA . LEU A 1 101 ? -69.184 -15.377 91.570 1.00 88.56 101 LEU A CA 1
ATOM 738 C C . LEU A 1 101 ? -68.140 -16.457 91.873 1.00 88.56 101 LEU A C 1
ATOM 740 O O . LEU A 1 101 ? -68.381 -17.396 92.620 1.00 88.56 101 LEU A O 1
ATOM 744 N N . GLY A 1 102 ? -66.949 -16.301 91.310 1.00 87.31 102 GLY A N 1
ATOM 745 C CA . GLY A 1 102 ? -65.835 -17.227 91.497 1.00 87.31 102 GLY A CA 1
ATOM 746 C C . GLY A 1 102 ? -64.567 -16.672 90.866 1.00 87.31 102 GLY A C 1
ATOM 747 O O . GLY A 1 102 ? -64.567 -15.546 90.370 1.00 87.31 102 GLY A O 1
ATOM 748 N N . SER A 1 103 ? -63.475 -17.433 90.881 1.00 87.69 103 SER A N 1
ATOM 749 C CA . SER A 1 103 ? -62.193 -16.961 90.345 1.00 87.69 103 SER A CA 1
ATOM 750 C C . SER A 1 103 ? -62.289 -16.583 88.863 1.00 87.69 103 SER A C 1
ATOM 752 O O . SER A 1 103 ? -62.846 -17.323 88.047 1.00 87.69 103 SER A O 1
ATOM 754 N N . GLN A 1 104 ? -61.723 -15.431 88.513 1.00 87.75 104 GLN A N 1
ATOM 755 C CA . GLN A 1 104 ? -61.535 -15.000 87.131 1.00 87.75 104 GLN A CA 1
ATOM 756 C C . GLN A 1 104 ? -60.817 -16.082 86.303 1.00 87.75 104 GLN A C 1
ATOM 758 O O . GLN A 1 104 ? -59.855 -16.692 86.765 1.00 87.75 104 GLN A O 1
ATOM 763 N N . GLY A 1 105 ? -61.318 -16.352 85.097 1.00 83.62 105 GLY A N 1
ATOM 764 C CA . GLY A 1 105 ? -60.850 -17.422 84.210 1.00 83.62 105 GLY A CA 1
ATOM 765 C C . GLY A 1 105 ? -61.463 -18.808 84.473 1.00 83.62 105 GLY A C 1
ATOM 766 O O . GLY A 1 105 ? -61.346 -19.686 83.620 1.00 83.62 105 GLY A O 1
ATOM 767 N N . SER A 1 106 ? -62.156 -19.026 85.601 1.00 88.25 106 SER A N 1
ATOM 768 C CA . SER A 1 106 ? -62.932 -20.262 85.816 1.00 88.25 106 SER A CA 1
ATOM 769 C C . SER A 1 106 ? -64.210 -20.285 84.968 1.00 88.25 106 SER A C 1
ATOM 771 O O . SER A 1 106 ? -64.593 -19.276 84.382 1.00 88.25 106 SER A O 1
ATOM 773 N N . PHE A 1 107 ? -64.897 -21.426 84.904 1.00 89.38 107 PHE A N 1
ATOM 774 C CA . PHE A 1 107 ? -66.189 -21.556 84.222 1.00 89.38 107 PHE A CA 1
ATOM 775 C C . PHE A 1 107 ? -67.292 -21.917 85.215 1.00 89.38 107 PHE A C 1
ATOM 777 O O . PHE A 1 107 ? -67.024 -22.576 86.218 1.00 89.38 107 PHE A O 1
ATOM 784 N N . VAL A 1 108 ? -68.520 -21.514 84.894 1.00 90.69 108 VAL A N 1
ATOM 785 C CA . VAL A 1 108 ? -69.756 -21.882 85.594 1.00 90.69 108 VAL A CA 1
ATOM 786 C C . VAL A 1 108 ? -70.768 -22.413 84.584 1.00 90.69 108 VAL A C 1
ATOM 788 O O . VAL A 1 108 ? -70.882 -21.884 83.474 1.00 90.69 108 VAL A O 1
ATOM 791 N N . LYS A 1 109 ? -71.491 -23.467 84.958 1.00 92.69 109 LYS A N 1
ATOM 792 C CA . LYS A 1 109 ? -72.613 -24.015 84.201 1.00 92.69 109 LYS A CA 1
ATOM 793 C C . LYS A 1 109 ? -73.918 -23.453 84.763 1.00 92.69 109 LYS A C 1
ATOM 795 O O . LYS A 1 109 ? -74.222 -23.647 85.938 1.00 92.69 109 LYS A O 1
ATOM 800 N N . LEU A 1 110 ? -74.691 -22.767 83.929 1.00 91.06 110 LEU A N 1
ATOM 801 C CA . LEU A 1 110 ? -75.989 -22.194 84.283 1.00 91.06 110 LEU A CA 1
ATOM 802 C C . LEU A 1 110 ? -77.083 -22.883 83.469 1.00 91.06 110 LEU A C 1
ATOM 804 O O . LEU A 1 110 ? -76.971 -22.979 82.250 1.00 91.06 110 LEU A O 1
ATOM 808 N N . THR A 1 111 ? -78.142 -23.323 84.139 1.00 91.75 111 THR A N 1
ATOM 809 C CA . THR A 1 111 ? -79.318 -23.918 83.496 1.00 91.75 111 THR A CA 1
ATOM 810 C C . THR A 1 111 ? -80.435 -22.889 83.484 1.00 91.75 111 THR A C 1
ATOM 812 O O . THR A 1 111 ? -80.918 -22.489 84.548 1.00 91.75 111 THR A O 1
ATOM 815 N N . PHE A 1 112 ? -80.867 -22.475 82.299 1.00 92.06 112 PHE A N 1
ATOM 816 C CA . PHE A 1 112 ? -81.939 -21.502 82.110 1.00 92.06 112 PHE A CA 1
ATOM 817 C C . PHE A 1 112 ? -83.204 -22.159 81.567 1.00 92.06 112 PHE A C 1
ATOM 819 O O . PHE A 1 112 ? -83.147 -23.176 80.884 1.00 92.06 112 PHE A O 1
ATOM 826 N N . GLN A 1 113 ? -84.347 -21.540 81.846 1.00 90.62 113 GLN A N 1
ATOM 827 C CA . GLN A 1 113 ? -85.642 -21.833 81.259 1.00 90.62 113 GLN A CA 1
ATOM 828 C C . GLN A 1 113 ? -86.181 -20.577 80.573 1.00 90.62 113 GLN A C 1
ATOM 830 O O . GLN A 1 113 ? -86.342 -19.533 81.208 1.00 90.62 113 GLN A O 1
ATOM 835 N N . ARG A 1 114 ? -86.511 -20.701 79.288 1.00 89.75 114 ARG A N 1
ATOM 836 C CA . ARG A 1 114 ? -87.221 -19.683 78.508 1.00 89.75 114 ARG A CA 1
ATOM 837 C C . ARG A 1 114 ? -88.650 -20.155 78.252 1.00 89.75 114 ARG A C 1
ATOM 839 O O . ARG A 1 114 ? -88.863 -21.322 77.931 1.00 89.75 114 ARG A O 1
ATOM 846 N N . LYS A 1 115 ? -89.625 -19.263 78.433 1.00 82.50 115 LYS A N 1
ATOM 847 C CA . LYS A 1 115 ? -91.054 -19.527 78.197 1.00 82.50 115 LYS A CA 1
ATOM 848 C C . LYS A 1 115 ? -91.465 -18.855 76.888 1.00 82.50 115 LYS A C 1
ATOM 850 O O . LYS A 1 115 ? -91.914 -17.713 76.904 1.00 82.50 115 LYS A O 1
ATOM 855 N N . ASP A 1 116 ? -91.297 -19.564 75.777 1.00 76.12 116 ASP A N 1
ATOM 856 C CA . ASP A 1 116 ? -91.659 -19.086 74.440 1.00 76.12 116 ASP A CA 1
ATOM 857 C C . ASP A 1 116 ? -92.980 -19.747 74.010 1.00 76.12 116 ASP A C 1
ATOM 859 O O . ASP A 1 116 ? -93.124 -20.965 74.060 1.00 76.12 116 ASP A O 1
ATOM 863 N N . MET A 1 117 ? -93.979 -18.949 73.611 1.00 68.06 117 MET A N 1
ATOM 864 C CA . MET A 1 117 ? -95.287 -19.421 73.103 1.00 68.06 117 MET A CA 1
ATOM 865 C C . MET A 1 117 ? -96.047 -20.438 73.991 1.00 68.06 117 MET A C 1
ATOM 867 O O . MET A 1 117 ? -96.924 -21.151 73.511 1.00 68.06 117 MET A O 1
ATOM 871 N N . GLY A 1 118 ? -95.761 -20.478 75.296 1.00 66.00 118 GLY A N 1
ATOM 872 C CA . GLY A 1 118 ? -96.402 -21.389 76.253 1.00 66.00 118 GLY A CA 1
ATOM 873 C C . GLY A 1 118 ? -95.665 -22.714 76.475 1.00 66.00 118 GLY A C 1
ATOM 874 O O . GLY A 1 118 ? -95.993 -23.419 77.429 1.00 66.00 118 GLY A O 1
ATOM 875 N N . GLU A 1 119 ? -94.633 -23.018 75.685 1.00 77.62 119 GLU A N 1
ATOM 876 C CA . GLU A 1 119 ? -93.689 -24.097 75.981 1.00 77.62 119 GLU A CA 1
ATOM 877 C C . GLU A 1 119 ? -92.497 -23.567 76.793 1.00 77.62 119 GLU A C 1
ATOM 879 O O . GLU A 1 119 ? -92.054 -22.425 76.646 1.00 77.62 119 GLU A O 1
ATOM 884 N N . ALA A 1 120 ? -91.989 -24.398 77.704 1.00 79.94 120 ALA A N 1
ATOM 885 C CA . ALA A 1 120 ? -90.875 -24.053 78.578 1.00 79.94 120 ALA A CA 1
ATOM 886 C C . ALA A 1 120 ? -89.620 -24.822 78.147 1.00 79.94 120 ALA A C 1
ATOM 888 O O . ALA A 1 120 ? -89.467 -26.004 78.457 1.00 79.94 120 ALA A O 1
ATOM 889 N N . HIS A 1 121 ? -88.715 -24.150 77.438 1.00 87.88 121 HIS A N 1
ATOM 890 C CA . HIS A 1 121 ? -87.464 -24.738 76.967 1.00 87.88 121 HIS A CA 1
ATOM 891 C C . HIS A 1 121 ? -86.350 -24.529 77.991 1.00 87.88 121 HIS A C 1
ATOM 893 O O . HIS A 1 121 ? -86.008 -23.394 78.328 1.00 87.88 121 HIS A O 1
ATOM 899 N N . THR A 1 122 ? -85.765 -25.630 78.460 1.00 89.00 122 THR A N 1
ATOM 900 C CA . THR A 1 122 ? -84.609 -25.623 79.363 1.00 89.00 122 THR A CA 1
ATOM 901 C C . THR A 1 122 ? -83.320 -25.816 78.567 1.00 89.00 122 THR A C 1
ATOM 903 O O . THR A 1 122 ? -83.247 -26.732 77.749 1.00 89.00 122 THR A O 1
ATOM 906 N N . PHE A 1 123 ? -82.303 -24.988 78.810 1.00 91.06 123 PHE A N 1
ATOM 907 C CA . PHE A 1 123 ? -81.002 -25.075 78.143 1.00 91.06 123 PHE A CA 1
ATOM 908 C C . PHE A 1 123 ? -79.837 -24.796 79.103 1.00 91.06 123 PHE A C 1
ATOM 910 O O . PHE A 1 123 ? -79.941 -23.977 80.018 1.00 91.06 123 PHE A O 1
ATOM 917 N N . ASP A 1 124 ? -78.724 -25.491 78.869 1.00 90.94 124 ASP A N 1
ATOM 918 C CA . ASP A 1 124 ? -77.486 -25.379 79.641 1.00 90.94 124 ASP A CA 1
ATOM 919 C C . ASP A 1 124 ? -76.494 -24.443 78.940 1.00 90.94 124 ASP A C 1
ATOM 921 O O . ASP A 1 124 ? -76.297 -24.520 77.728 1.00 90.94 124 ASP A O 1
ATOM 925 N N . VAL A 1 125 ? -75.831 -23.596 79.723 1.00 91.81 125 VAL A N 1
ATOM 926 C CA . VAL A 1 125 ? -74.949 -22.513 79.267 1.00 91.81 125 VAL A CA 1
ATOM 927 C C . VAL A 1 125 ? -73.637 -22.585 80.047 1.00 91.81 125 VAL A C 1
ATOM 929 O O . VAL A 1 125 ? -73.673 -22.780 81.264 1.00 91.81 125 VAL A O 1
ATOM 932 N N . ARG A 1 126 ? -72.472 -22.431 79.399 1.00 92.62 126 ARG A N 1
ATOM 933 C CA . ARG A 1 126 ? -71.164 -22.548 80.080 1.00 92.62 126 ARG A CA 1
ATOM 934 C C . ARG A 1 126 ? -70.343 -21.275 79.921 1.00 92.62 126 ARG A C 1
ATOM 936 O O . ARG A 1 126 ? -69.520 -21.141 79.018 1.00 92.62 126 ARG A O 1
ATOM 943 N N . LEU A 1 127 ? -70.503 -20.373 80.880 1.00 90.31 127 LEU A N 1
ATOM 944 C CA . LEU A 1 127 ? -69.881 -19.055 80.854 1.00 90.31 127 LEU A CA 1
ATOM 945 C C . LEU A 1 127 ? -68.545 -19.051 81.600 1.00 90.31 127 LEU A C 1
ATOM 947 O O . LEU A 1 127 ? -68.420 -19.611 82.690 1.00 90.31 127 LEU A O 1
ATOM 951 N N . MET A 1 128 ? -67.546 -18.373 81.035 1.00 89.06 128 MET A N 1
ATOM 952 C CA . MET A 1 128 ? -66.318 -18.034 81.759 1.00 89.06 128 MET A CA 1
ATOM 953 C C . MET A 1 128 ? -66.619 -16.922 82.779 1.00 89.06 128 MET A C 1
ATOM 955 O O . MET A 1 128 ? -67.365 -15.992 82.483 1.00 89.06 128 MET A O 1
ATOM 959 N N . ARG A 1 129 ? -66.034 -16.970 83.972 1.00 90.44 129 ARG A N 1
ATOM 960 C CA . ARG A 1 129 ? -66.082 -15.881 84.954 1.00 90.44 129 ARG A CA 1
ATOM 961 C C . ARG A 1 129 ? -65.004 -14.849 84.591 1.00 90.44 129 ARG A C 1
ATOM 963 O O . ARG A 1 129 ? -63.822 -15.186 84.574 1.00 90.44 129 ARG A O 1
ATOM 970 N N . GLY A 1 130 ? -65.368 -13.605 84.278 1.00 86.56 130 GLY A N 1
ATOM 971 C CA . GLY A 1 130 ? -64.397 -12.586 83.847 1.00 86.56 130 GLY A CA 1
ATOM 972 C C . GLY A 1 130 ? -64.991 -11.197 83.602 1.00 86.56 130 GLY A C 1
ATOM 973 O O . GLY A 1 130 ? -66.178 -11.062 83.314 1.00 86.56 130 GLY A O 1
ATOM 974 N N . SER A 1 131 ? -64.160 -10.154 83.714 1.00 85.31 131 SER A N 1
ATOM 975 C CA . SER A 1 131 ? -64.515 -8.801 83.263 1.00 85.31 131 SER A CA 1
ATOM 976 C C . SER A 1 131 ? -64.452 -8.694 81.734 1.00 85.31 131 SER A C 1
ATOM 978 O O . SER A 1 131 ? -63.719 -9.438 81.078 1.00 85.31 131 SER A O 1
ATOM 980 N N . ALA A 1 132 ? -65.192 -7.739 81.162 1.00 82.19 132 ALA A N 1
ATOM 981 C CA . ALA A 1 132 ? -65.192 -7.491 79.719 1.00 82.19 132 ALA A CA 1
ATOM 982 C C . ALA A 1 132 ? -63.783 -7.183 79.175 1.00 82.19 132 ALA A C 1
ATOM 984 O O . ALA A 1 132 ? -63.393 -7.715 78.135 1.00 82.19 132 ALA A O 1
ATOM 985 N N . GLU A 1 133 ? -63.008 -6.396 79.926 1.00 83.50 133 GLU A N 1
ATOM 986 C CA . GLU A 1 133 ? -61.624 -6.012 79.624 1.00 83.50 133 GLU A CA 1
ATOM 987 C C . GLU A 1 133 ? -60.677 -7.220 79.580 1.00 83.50 133 GLU A C 1
ATOM 989 O O . GLU A 1 133 ? -59.914 -7.375 78.631 1.00 83.50 133 GLU A O 1
ATOM 994 N N . TYR A 1 134 ? -60.767 -8.127 80.561 1.00 83.69 134 TYR A N 1
ATOM 995 C CA . TYR A 1 134 ? -59.949 -9.345 80.617 1.00 83.69 134 TYR A CA 1
ATOM 996 C C . TYR A 1 134 ? -60.214 -10.281 79.435 1.00 83.69 134 TYR A C 1
ATOM 998 O O . TYR A 1 134 ? -59.302 -10.868 78.859 1.00 83.69 134 TYR A O 1
ATOM 1006 N N . LEU A 1 135 ? -61.478 -10.402 79.033 1.00 81.94 135 LEU A N 1
ATOM 1007 C CA . LEU A 1 135 ? -61.843 -11.197 77.867 1.00 81.94 135 LEU A CA 1
ATOM 1008 C C . LEU A 1 135 ? -61.428 -10.503 76.555 1.00 81.94 135 LEU A C 1
ATOM 1010 O O . LEU A 1 135 ? -61.292 -11.166 75.529 1.00 81.94 135 LEU A O 1
ATOM 1014 N N . GLN A 1 136 ? -61.251 -9.176 76.554 1.00 83.56 136 GLN A N 1
ATOM 1015 C CA . GLN A 1 136 ? -60.798 -8.407 75.392 1.00 83.56 136 GLN A CA 1
ATOM 1016 C C . GLN A 1 136 ? -59.274 -8.463 75.229 1.00 83.56 136 GLN A C 1
ATOM 1018 O O . GLN A 1 136 ? -58.799 -8.663 74.111 1.00 83.56 136 GLN A O 1
ATOM 1023 N N . SER A 1 137 ? -58.507 -8.388 76.321 1.00 83.38 137 SER A N 1
ATOM 1024 C CA . SER A 1 137 ? -57.050 -8.553 76.266 1.00 83.38 137 SER A CA 1
ATOM 1025 C C . SER A 1 137 ? -56.659 -9.936 75.738 1.00 83.38 137 SER A C 1
ATOM 1027 O O . SER A 1 137 ? -55.816 -10.021 74.851 1.00 83.38 137 SER A O 1
ATOM 1029 N N . LEU A 1 138 ? -57.358 -11.002 76.153 1.00 80.75 138 LEU A N 1
ATOM 1030 C CA . LEU A 1 138 ? -57.172 -12.359 75.615 1.00 80.75 138 LEU A CA 1
ATOM 1031 C C . LEU A 1 138 ? -57.408 -12.475 74.098 1.00 80.75 138 LEU A C 1
ATOM 1033 O O . LEU A 1 138 ? -56.810 -13.338 73.456 1.00 80.75 138 LEU A O 1
ATOM 1037 N N . THR A 1 139 ? -58.276 -11.642 73.512 1.00 81.88 139 THR A N 1
ATOM 1038 C CA . THR A 1 139 ? -58.459 -11.587 72.051 1.00 81.88 139 THR A CA 1
ATOM 1039 C C . THR A 1 139 ? -57.389 -10.738 71.367 1.00 81.88 139 THR A C 1
ATOM 1041 O O . THR A 1 139 ? -56.865 -11.158 70.340 1.00 81.88 139 THR A O 1
ATOM 1044 N N . SER A 1 140 ? -57.006 -9.599 71.952 1.00 83.31 140 SER A N 1
ATOM 1045 C CA . SER A 1 140 ? -55.972 -8.717 71.396 1.00 83.31 140 SER A CA 1
ATOM 1046 C C . SER A 1 140 ? -54.567 -9.326 71.442 1.00 83.31 140 SER A C 1
ATOM 1048 O O . SER A 1 140 ? -53.782 -9.098 70.529 1.00 83.31 140 SER A O 1
ATOM 1050 N N . SER A 1 141 ? -54.240 -10.138 72.454 1.00 85.75 141 SER A N 1
ATOM 1051 C CA . SER A 1 141 ? -52.963 -10.866 72.493 1.00 85.75 141 SER A CA 1
ATOM 1052 C C . SER A 1 141 ? -52.807 -11.805 71.296 1.00 85.75 141 SER A C 1
ATOM 1054 O O . SER A 1 141 ? -51.751 -11.809 70.675 1.00 85.75 141 SER A O 1
ATOM 1056 N N . LYS A 1 142 ? -53.869 -12.525 70.913 1.00 83.12 142 LYS A N 1
ATOM 1057 C CA . LYS A 1 142 ? -53.837 -13.448 69.767 1.00 83.12 142 LYS A CA 1
ATOM 1058 C C . LYS A 1 142 ? -53.641 -12.724 68.436 1.00 83.12 142 LYS A C 1
ATOM 1060 O O . LYS A 1 142 ? -52.826 -13.152 67.633 1.00 83.12 142 LYS A O 1
ATOM 1065 N N . THR A 1 143 ? -54.324 -11.596 68.223 1.00 87.50 143 THR A N 1
ATOM 1066 C CA . THR A 1 143 ? -54.137 -10.813 66.988 1.00 87.50 143 THR A CA 1
ATOM 1067 C C . THR A 1 143 ? -52.729 -10.223 66.891 1.00 87.50 143 TH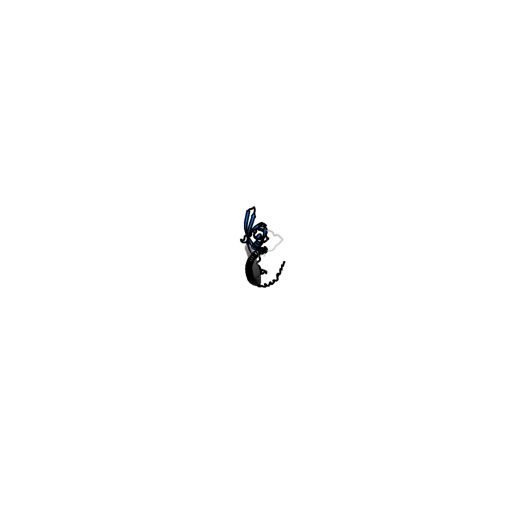R A C 1
ATOM 1069 O O . THR A 1 143 ? -52.160 -10.188 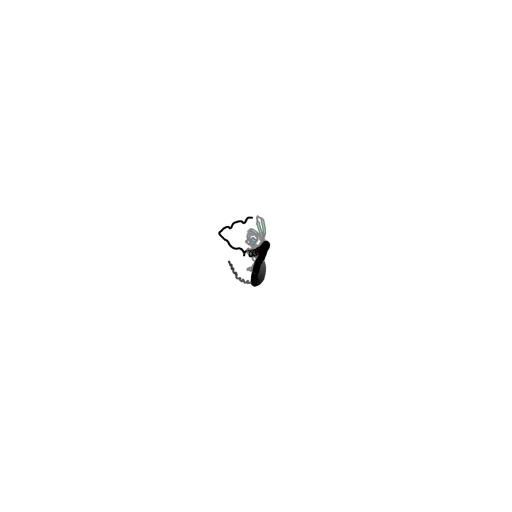65.808 1.00 87.50 143 THR A O 1
ATOM 1072 N N . ILE A 1 144 ? -52.134 -9.814 68.020 1.00 87.94 144 ILE A N 1
ATOM 1073 C CA . ILE A 1 144 ? -50.742 -9.339 68.067 1.00 87.94 144 ILE A CA 1
ATOM 1074 C C . ILE A 1 144 ? -49.756 -10.483 67.771 1.00 87.94 144 ILE A C 1
ATOM 1076 O O . ILE A 1 144 ? -48.768 -10.268 67.072 1.00 87.94 144 ILE A O 1
ATOM 1080 N N . GLU A 1 145 ? -50.011 -11.698 68.265 1.00 88.06 145 GLU A N 1
ATOM 1081 C CA . GLU A 1 145 ? -49.211 -12.889 67.935 1.00 88.06 145 GLU A CA 1
ATOM 1082 C C . GLU A 1 145 ? -49.256 -13.197 66.424 1.00 88.06 145 GLU A C 1
ATOM 1084 O O . GLU A 1 145 ? -48.198 -13.341 65.806 1.00 88.06 145 GLU A O 1
ATOM 1089 N N . ASP A 1 146 ? -50.448 -13.184 65.812 1.00 90.31 146 ASP A N 1
ATOM 1090 C CA . ASP A 1 146 ? -50.629 -13.375 64.365 1.00 90.31 146 ASP A CA 1
ATOM 1091 C C . ASP A 1 146 ? -49.904 -12.292 63.532 1.00 90.31 146 ASP A C 1
ATOM 1093 O O . ASP A 1 146 ? -49.235 -12.602 62.541 1.00 90.31 146 ASP A O 1
ATOM 1097 N N . GLU A 1 147 ? -49.991 -11.016 63.931 1.00 94.06 147 GLU A N 1
ATOM 1098 C CA . GLU A 1 147 ? -49.287 -9.898 63.278 1.00 94.06 147 GLU A CA 1
ATOM 1099 C C . GLU A 1 147 ? -47.758 -10.039 63.368 1.00 94.06 147 GLU A C 1
ATOM 1101 O O . GLU A 1 147 ? -47.046 -9.832 62.379 1.00 94.06 147 GLU A O 1
ATOM 1106 N N . ILE A 1 148 ? -47.238 -10.433 64.535 1.00 94.06 148 ILE A N 1
ATOM 1107 C CA . ILE A 1 148 ? -45.805 -10.669 64.745 1.00 94.06 148 ILE A CA 1
ATOM 1108 C C . ILE A 1 148 ? -45.299 -11.789 63.826 1.00 94.06 148 ILE A C 1
ATOM 1110 O O . ILE A 1 148 ? -44.223 -11.654 63.233 1.00 94.06 148 ILE A O 1
ATOM 1114 N N . ASP A 1 149 ? -46.054 -12.877 63.667 1.00 92.69 149 ASP A N 1
ATOM 1115 C CA . ASP A 1 149 ? -45.658 -13.988 62.799 1.00 92.69 149 ASP A CA 1
ATOM 1116 C C . ASP A 1 149 ? -45.763 -13.646 61.303 1.00 92.69 149 ASP A C 1
ATOM 1118 O O . ASP A 1 149 ? -44.879 -14.035 60.528 1.00 92.69 149 ASP A O 1
ATOM 1122 N N . GLN A 1 150 ? -46.730 -12.818 60.891 1.00 95.81 150 GLN A N 1
ATOM 1123 C CA . GLN A 1 150 ? -46.755 -12.249 59.537 1.00 95.81 150 GLN A CA 1
ATOM 1124 C C . GLN A 1 150 ? -45.528 -11.365 59.258 1.00 95.81 150 GLN A C 1
ATOM 1126 O O . GLN A 1 150 ? -44.871 -11.530 58.226 1.00 95.81 150 GLN A O 1
ATOM 1131 N N . LEU A 1 151 ? -45.161 -10.472 60.184 1.00 95.25 151 LEU A N 1
ATOM 1132 C CA . LEU A 1 151 ? -43.981 -9.608 60.043 1.00 95.25 151 LEU A CA 1
ATOM 1133 C C . LEU A 1 151 ? -42.671 -10.415 60.012 1.00 95.25 151 LEU A C 1
ATOM 1135 O O . LEU A 1 151 ? -41.777 -10.120 59.215 1.00 95.25 151 LEU A O 1
ATOM 1139 N N . ARG A 1 152 ? -42.559 -11.480 60.819 1.00 95.94 152 ARG A N 1
ATOM 1140 C CA . ARG A 1 152 ? -41.423 -12.421 60.779 1.00 95.94 152 ARG A CA 1
ATOM 1141 C C . ARG A 1 152 ? -41.308 -13.127 59.427 1.00 95.94 152 ARG A C 1
ATOM 1143 O O . ARG A 1 152 ? -40.193 -13.289 58.923 1.00 95.94 152 ARG A O 1
ATOM 1150 N N . LEU A 1 153 ? -42.431 -13.535 58.831 1.00 95.50 153 LEU A N 1
ATOM 1151 C CA . LEU A 1 153 ? -42.451 -14.162 57.508 1.00 95.50 153 LEU A CA 1
ATOM 1152 C C . LEU A 1 153 ? -41.991 -13.184 56.416 1.00 95.50 153 LEU A C 1
ATOM 1154 O O . LEU A 1 153 ? -41.111 -13.535 55.627 1.00 95.50 153 LEU A O 1
ATOM 1158 N N . GLN A 1 154 ? -42.516 -11.955 56.418 1.00 96.44 154 GLN A N 1
ATOM 1159 C CA . GLN A 1 154 ? -42.109 -10.897 55.485 1.00 96.44 154 GLN A CA 1
ATOM 1160 C C . GLN A 1 154 ? -40.614 -10.569 55.609 1.00 96.44 154 GLN A C 1
ATOM 1162 O O . GLN A 1 154 ? -39.911 -10.507 54.601 1.00 96.44 154 GLN A O 1
ATOM 1167 N N . LEU A 1 155 ? -40.092 -10.439 56.835 1.00 95.88 155 LEU A N 1
ATOM 1168 C CA . LEU A 1 155 ? -38.665 -10.199 57.068 1.00 95.88 155 LEU A CA 1
ATOM 1169 C C . LEU A 1 155 ? -37.798 -11.344 56.522 1.00 95.88 155 LEU A C 1
ATOM 1171 O O . LEU A 1 155 ? -36.777 -11.092 55.883 1.00 95.88 155 LEU A O 1
ATOM 1175 N N . ARG A 1 156 ? -38.204 -12.605 56.725 1.00 96.44 156 ARG A N 1
ATOM 1176 C CA . ARG A 1 156 ? -37.482 -13.770 56.185 1.00 96.44 156 ARG A CA 1
ATOM 1177 C C . ARG A 1 156 ? -37.479 -13.779 54.650 1.00 96.44 156 ARG A C 1
ATOM 1179 O O . ARG A 1 156 ? -36.450 -14.104 54.061 1.00 96.44 156 ARG A O 1
ATOM 1186 N N . GLN A 1 157 ? -38.585 -13.399 54.009 1.00 96.50 157 GLN A N 1
ATOM 1187 C CA . GLN A 1 157 ? -38.665 -13.254 52.549 1.00 96.50 157 GLN A CA 1
ATOM 1188 C C . GLN A 1 157 ? -37.755 -12.125 52.043 1.00 96.50 157 GLN A C 1
ATOM 1190 O O . GLN A 1 157 ? -36.947 -12.352 51.144 1.00 96.50 157 GLN A O 1
ATOM 1195 N N . ALA A 1 158 ? -37.806 -10.943 52.665 1.00 95.94 158 ALA A N 1
ATOM 1196 C CA . ALA A 1 158 ? -36.956 -9.808 52.305 1.00 95.94 158 ALA A CA 1
ATOM 1197 C C . ALA A 1 158 ? -35.456 -10.134 52.434 1.00 95.94 158 ALA A C 1
ATOM 1199 O O . ALA A 1 158 ? -34.685 -9.862 51.517 1.00 95.94 158 ALA A O 1
ATOM 1200 N N . LEU A 1 159 ? -35.042 -10.795 53.523 1.00 95.94 159 LEU A N 1
ATOM 1201 C CA . LEU A 1 159 ? -33.656 -11.245 53.701 1.00 95.94 159 LEU A CA 1
ATOM 1202 C C . LEU A 1 159 ? -33.231 -12.279 52.644 1.00 95.94 159 LEU A C 1
ATOM 1204 O O . LEU A 1 159 ? -32.087 -12.245 52.191 1.00 95.94 159 LEU A O 1
ATOM 1208 N N . SER A 1 160 ? -34.139 -13.164 52.216 1.00 96.00 160 SER A N 1
ATOM 1209 C CA . SER A 1 160 ? -33.880 -14.103 51.117 1.00 96.00 160 SER A CA 1
ATOM 1210 C C . SER A 1 160 ? -33.634 -13.375 49.793 1.00 96.00 160 SER A C 1
ATOM 1212 O O . SER A 1 160 ? -32.694 -13.728 49.084 1.00 96.00 160 SER A O 1
ATOM 1214 N N . HIS A 1 161 ? -34.428 -12.347 49.476 1.00 96.69 161 HIS A N 1
ATOM 1215 C CA . HIS A 1 161 ? -34.224 -11.530 48.276 1.00 96.69 161 HIS A CA 1
ATOM 1216 C C . HIS A 1 161 ? -32.900 -10.762 48.336 1.00 96.69 161 HIS A C 1
ATOM 1218 O O . HIS A 1 161 ? -32.075 -10.923 47.445 1.00 96.69 161 HIS A O 1
ATOM 1224 N N . CYS A 1 162 ? -32.602 -10.066 49.439 1.00 96.19 162 CYS A N 1
ATOM 1225 C CA . CYS A 1 162 ? -31.321 -9.366 49.586 1.00 96.19 162 CYS A CA 1
ATOM 1226 C C . CYS A 1 162 ? -30.096 -10.300 49.500 1.00 96.19 162 CYS A C 1
ATOM 1228 O O . CYS A 1 162 ? -29.021 -9.865 49.085 1.00 96.19 162 CYS A O 1
ATOM 1230 N N . SER A 1 163 ? -30.231 -11.577 49.882 1.00 95.38 163 SER A N 1
ATOM 1231 C CA . SER A 1 163 ? -29.180 -12.581 49.679 1.00 95.38 163 SER A CA 1
ATOM 1232 C C . SER A 1 163 ? -29.021 -12.956 48.203 1.00 95.38 163 SER A C 1
ATOM 1234 O O . SER A 1 163 ? -27.894 -13.030 47.721 1.00 95.38 163 SER A O 1
ATOM 1236 N N . GLN A 1 164 ? -30.128 -13.159 47.482 1.00 96.31 164 GLN A N 1
ATOM 1237 C CA . GLN A 1 164 ? -30.121 -13.468 46.048 1.00 96.31 164 GLN A CA 1
ATOM 1238 C C . GLN A 1 164 ? -29.532 -12.310 45.231 1.00 96.31 164 GLN A C 1
ATOM 1240 O O . GLN A 1 164 ? -28.619 -12.533 44.437 1.00 96.31 164 GLN A O 1
ATOM 1245 N N . ASP A 1 165 ? -29.970 -11.077 45.501 1.00 95.19 165 ASP A N 1
ATOM 1246 C CA . ASP A 1 165 ? -29.467 -9.860 44.854 1.00 95.19 165 ASP A CA 1
ATOM 1247 C C . ASP A 1 165 ? -27.954 -9.694 45.070 1.00 95.19 165 ASP A C 1
ATOM 1249 O O . ASP A 1 165 ? -27.213 -9.301 44.168 1.00 95.19 165 ASP A O 1
ATOM 1253 N N . ARG A 1 166 ? -27.464 -10.021 46.274 1.00 95.81 166 ARG A N 1
ATOM 1254 C CA . ARG A 1 166 ? -26.034 -9.977 46.603 1.00 95.81 166 ARG A CA 1
ATOM 1255 C C . ARG A 1 166 ? -25.232 -11.020 45.823 1.00 95.81 166 ARG A C 1
ATOM 1257 O O . ARG A 1 166 ? -24.182 -10.678 45.279 1.00 95.81 166 ARG A O 1
ATOM 1264 N N . ASP A 1 167 ? -25.721 -12.256 45.747 1.00 96.25 167 ASP A N 1
ATOM 1265 C CA . ASP A 1 167 ? -25.079 -13.320 44.970 1.00 96.25 167 ASP A CA 1
ATOM 1266 C C . ASP A 1 167 ? -25.064 -12.991 43.467 1.00 96.25 167 ASP A C 1
ATOM 1268 O O . ASP A 1 167 ? -24.080 -13.269 42.777 1.00 96.25 167 ASP A O 1
ATOM 1272 N N . GLU A 1 168 ? -26.124 -12.365 42.949 1.00 97.00 168 GLU A N 1
ATOM 1273 C CA . GLU A 1 168 ? -26.191 -11.894 41.564 1.00 97.00 168 GLU A CA 1
ATOM 1274 C C . GLU A 1 168 ? -25.224 -10.731 41.303 1.00 97.00 168 GLU A C 1
ATOM 1276 O O . GLU A 1 168 ? -24.462 -10.776 40.333 1.00 97.00 168 GLU A O 1
ATOM 1281 N N . LEU A 1 169 ? -25.147 -9.743 42.200 1.00 96.69 169 LEU A N 1
ATOM 1282 C CA . LEU A 1 169 ? -24.163 -8.658 42.121 1.00 96.69 169 LEU A CA 1
ATOM 1283 C C . LEU A 1 169 ? -22.719 -9.177 42.130 1.00 96.69 169 LEU A C 1
ATOM 1285 O O . LEU A 1 169 ? -21.890 -8.688 41.359 1.00 96.69 169 LEU A O 1
ATOM 1289 N N . ASP A 1 170 ? -22.400 -10.179 42.950 1.00 96.69 170 ASP A N 1
ATOM 1290 C CA . ASP A 1 170 ? -21.056 -10.762 42.987 1.00 96.69 170 ASP A CA 1
ATOM 1291 C C . ASP A 1 170 ? -20.756 -11.643 41.753 1.00 96.69 170 ASP A C 1
ATOM 1293 O O . ASP A 1 170 ? -19.595 -11.731 41.336 1.00 96.69 170 ASP A O 1
ATOM 1297 N N . ARG A 1 171 ? -21.770 -12.220 41.085 1.00 97.56 171 ARG A N 1
ATOM 1298 C CA . ARG A 1 171 ? -21.620 -12.830 39.743 1.00 97.56 171 ARG A CA 1
ATOM 1299 C C . ARG A 1 171 ? -21.366 -11.771 38.668 1.00 97.56 171 ARG A C 1
ATOM 1301 O O . ARG A 1 171 ? -20.406 -11.903 37.911 1.00 97.56 171 ARG A O 1
ATOM 1308 N N . LEU A 1 172 ? -22.170 -10.707 38.628 1.00 97.12 172 LEU A N 1
ATOM 1309 C CA . LEU A 1 172 ? -22.031 -9.597 37.676 1.00 97.12 172 LEU A CA 1
ATOM 1310 C C . LEU A 1 172 ? -20.657 -8.921 37.793 1.00 97.12 172 LEU A C 1
ATOM 1312 O O . LEU A 1 172 ? -19.996 -8.689 36.782 1.00 97.12 172 LEU A O 1
ATOM 1316 N N . ARG A 1 173 ? -20.174 -8.688 39.020 1.00 97.44 173 ARG A N 1
ATOM 1317 C CA . ARG A 1 173 ? -18.817 -8.178 39.285 1.00 97.44 173 ARG A CA 1
ATOM 1318 C C . ARG A 1 173 ? -17.725 -9.084 38.725 1.00 97.44 173 ARG A C 1
ATOM 1320 O O . ARG A 1 173 ? -16.787 -8.576 38.118 1.00 97.44 173 ARG A O 1
ATOM 1327 N N . LYS A 1 174 ? -17.839 -10.406 38.899 1.00 97.69 174 LYS A N 1
ATOM 1328 C CA . LYS A 1 174 ? -16.871 -11.366 38.342 1.00 97.69 174 LYS A CA 1
ATOM 1329 C C . LYS A 1 174 ? -16.864 -11.340 36.814 1.00 97.69 174 LYS A C 1
ATOM 1331 O O . LYS A 1 174 ? -15.784 -11.285 36.240 1.00 97.69 174 LYS A O 1
ATOM 1336 N N . MET A 1 175 ? -18.034 -11.304 36.171 1.00 97.69 175 MET A N 1
ATOM 1337 C CA . MET A 1 175 ? -18.129 -11.214 34.706 1.00 97.69 175 MET A CA 1
ATOM 1338 C C . MET A 1 175 ? -17.537 -9.903 34.164 1.00 97.69 175 MET A C 1
ATOM 1340 O O . MET A 1 175 ? -16.764 -9.926 33.207 1.00 97.69 175 MET A O 1
ATOM 1344 N N . LEU A 1 176 ? -17.827 -8.768 34.812 1.00 97.62 176 LEU A N 1
ATOM 1345 C CA . LEU A 1 176 ? -17.236 -7.470 34.466 1.00 97.62 176 LEU A CA 1
ATOM 1346 C C . LEU A 1 176 ? -15.714 -7.452 34.648 1.00 97.62 176 LEU A C 1
ATOM 1348 O O . LEU A 1 176 ? -15.013 -6.872 33.822 1.00 97.62 176 LEU A O 1
ATOM 1352 N N . GLN A 1 177 ? -15.196 -8.098 35.696 1.00 96.81 177 GLN A N 1
ATOM 1353 C CA . GLN A 1 177 ? -13.756 -8.237 35.898 1.00 96.81 177 GLN A CA 1
ATOM 1354 C C . GLN A 1 177 ? -13.123 -9.076 34.777 1.00 96.81 177 GLN A C 1
ATOM 1356 O O . GLN A 1 177 ? -12.150 -8.632 34.176 1.00 96.81 177 GLN A O 1
ATOM 1361 N N . THR A 1 178 ? -13.709 -10.224 34.416 1.00 97.50 178 THR A N 1
ATOM 1362 C CA . THR A 1 178 ? -13.174 -11.058 33.327 1.00 97.50 178 THR A CA 1
ATOM 1363 C C . THR A 1 178 ? -13.228 -10.373 31.961 1.00 97.50 178 THR A C 1
ATOM 1365 O O . THR A 1 178 ? -12.259 -10.466 31.215 1.00 97.50 178 THR A O 1
ATOM 1368 N N . GLU A 1 179 ? -14.298 -9.640 31.635 1.00 96.06 179 GLU A N 1
ATOM 1369 C CA . GLU A 1 179 ? -14.369 -8.849 30.393 1.00 96.06 179 GLU A CA 1
ATOM 1370 C C . GLU A 1 179 ? -13.352 -7.704 30.382 1.00 96.06 179 GLU A C 1
ATOM 1372 O O . GLU A 1 179 ? -12.731 -7.427 29.354 1.00 96.06 179 GLU A O 1
ATOM 1377 N N . ARG A 1 180 ? -13.121 -7.054 31.529 1.00 96.50 180 ARG A N 1
ATOM 1378 C CA . ARG A 1 180 ? -12.081 -6.028 31.663 1.00 96.50 180 ARG A CA 1
ATOM 1379 C C . ARG A 1 180 ? -10.691 -6.613 31.425 1.00 96.50 180 ARG A C 1
ATOM 1381 O O . ARG A 1 180 ? -9.932 -6.041 30.648 1.00 96.50 180 ARG A O 1
ATOM 1388 N N . ASP A 1 181 ? -10.383 -7.750 32.040 1.00 96.81 181 ASP A N 1
ATOM 1389 C CA . ASP A 1 181 ? -9.083 -8.410 31.904 1.00 96.81 181 ASP A CA 1
ATOM 1390 C C . ASP A 1 181 ? -8.865 -8.912 30.462 1.00 96.81 181 ASP A C 1
ATOM 1392 O O . ASP A 1 181 ? -7.810 -8.674 29.876 1.00 96.81 181 ASP A O 1
ATOM 1396 N N . GLN A 1 182 ? -9.889 -9.496 29.824 1.00 97.12 182 GLN A N 1
ATOM 1397 C CA . GLN A 1 182 ? -9.856 -9.862 28.399 1.00 97.12 182 GLN A CA 1
ATOM 1398 C C . GLN A 1 182 ? -9.708 -8.646 27.474 1.00 97.12 182 GLN A C 1
ATOM 1400 O O . GLN A 1 182 ? -9.042 -8.721 26.444 1.00 97.12 182 GLN A O 1
ATOM 1405 N N . SER A 1 183 ? -10.321 -7.511 27.813 1.00 96.69 183 SER A N 1
ATOM 1406 C CA . SER A 1 183 ? -10.177 -6.270 27.043 1.00 96.69 183 SER A CA 1
ATOM 1407 C C . SER A 1 183 ? -8.762 -5.703 27.148 1.00 96.69 183 SER A C 1
ATOM 1409 O O . SER A 1 183 ? -8.193 -5.337 26.127 1.00 96.69 183 SER A O 1
ATOM 1411 N N . GLN A 1 184 ? -8.151 -5.730 28.337 1.00 97.06 184 GLN A N 1
ATOM 1412 C CA . GLN A 1 184 ? -6.752 -5.330 28.530 1.00 97.06 184 GLN A CA 1
ATOM 1413 C C . GLN A 1 184 ? -5.759 -6.261 27.822 1.00 97.06 184 GLN A C 1
ATOM 1415 O O . GLN A 1 184 ? -4.729 -5.801 27.336 1.00 97.06 184 GLN A O 1
ATOM 1420 N N . MET A 1 185 ? -6.046 -7.564 27.740 1.00 97.00 185 MET A N 1
ATOM 1421 C CA . MET A 1 185 ? -5.221 -8.491 26.957 1.00 97.00 185 MET A CA 1
ATOM 1422 C C . MET A 1 185 ? -5.323 -8.201 25.454 1.00 97.00 185 MET A C 1
ATOM 1424 O O . MET A 1 185 ? -4.288 -8.045 24.812 1.00 97.00 185 MET A O 1
ATOM 1428 N N . ARG A 1 186 ? -6.539 -8.008 24.920 1.00 96.50 186 ARG A N 1
ATOM 1429 C CA . ARG A 1 186 ? -6.759 -7.592 23.519 1.00 96.50 186 ARG A CA 1
ATOM 1430 C C . ARG A 1 186 ? -6.076 -6.260 23.186 1.00 96.50 186 ARG A C 1
ATOM 1432 O O . ARG A 1 186 ? -5.510 -6.115 22.108 1.00 96.50 186 ARG A O 1
ATOM 1439 N N . GLU A 1 187 ? -6.110 -5.295 24.103 1.00 96.25 187 GLU A N 1
ATOM 1440 C CA . GLU A 1 187 ? -5.438 -3.997 23.954 1.00 96.25 187 GLU A CA 1
ATOM 1441 C C . GLU A 1 187 ? -3.913 -4.165 23.846 1.00 96.25 187 GLU A C 1
ATOM 1443 O O . GLU A 1 187 ? -3.313 -3.672 22.895 1.00 96.25 187 GLU A O 1
ATOM 1448 N N . ARG A 1 188 ? -3.295 -4.964 24.728 1.00 97.50 188 ARG A N 1
ATOM 1449 C CA . ARG A 1 188 ? -1.854 -5.285 24.668 1.00 97.50 188 ARG A CA 1
ATOM 1450 C C . ARG A 1 188 ? -1.457 -6.055 23.408 1.00 97.50 188 ARG A C 1
ATOM 1452 O O . ARG A 1 188 ? -0.397 -5.796 22.847 1.00 97.50 188 ARG A O 1
ATOM 1459 N N . GLU A 1 189 ? -2.279 -7.001 22.960 1.00 97.44 189 GLU A N 1
ATOM 1460 C CA . GLU A 1 189 ? -2.053 -7.732 21.705 1.00 97.44 189 GLU A CA 1
ATOM 1461 C C . GLU A 1 189 ? -2.070 -6.779 20.500 1.00 97.44 189 GLU A C 1
ATOM 1463 O O . GLU A 1 189 ? -1.190 -6.851 19.641 1.00 97.44 189 GLU A O 1
ATOM 1468 N N . LEU A 1 190 ? -3.010 -5.827 20.469 1.00 97.06 190 LEU A N 1
ATOM 1469 C CA . LEU A 1 190 ? -3.058 -4.780 19.447 1.00 97.06 190 LEU A CA 1
ATOM 1470 C C . LEU A 1 190 ? -1.856 -3.828 19.523 1.00 97.06 190 LEU A C 1
ATOM 1472 O O . LEU A 1 190 ? -1.311 -3.480 18.478 1.00 97.06 190 LEU A O 1
ATOM 1476 N N . GLU A 1 191 ? -1.407 -3.429 20.717 1.00 97.44 191 GLU A N 1
ATOM 1477 C CA . GLU A 1 191 ? -0.195 -2.614 20.891 1.00 97.44 191 GLU A CA 1
ATOM 1478 C C . GLU A 1 191 ? 1.062 -3.329 20.371 1.00 97.44 191 GLU A C 1
ATOM 1480 O O . GLU A 1 191 ? 1.884 -2.710 19.692 1.00 97.44 191 GLU A O 1
ATOM 1485 N N . LEU A 1 192 ? 1.210 -4.629 20.649 1.00 97.88 192 LEU A N 1
ATOM 1486 C CA . LEU A 1 192 ? 2.328 -5.437 20.153 1.00 97.88 192 LEU A CA 1
ATOM 1487 C C . LEU A 1 192 ? 2.301 -5.547 18.624 1.00 97.88 192 LEU A C 1
ATOM 1489 O O . LEU A 1 192 ? 3.297 -5.221 17.979 1.00 97.88 192 LEU A O 1
ATOM 1493 N N . LEU A 1 193 ? 1.149 -5.887 18.038 1.00 97.19 193 LEU A N 1
ATOM 1494 C CA . LEU A 1 193 ? 0.973 -5.933 16.582 1.00 97.19 193 LEU A CA 1
ATOM 1495 C C . LEU A 1 193 ? 1.229 -4.567 15.926 1.00 97.19 193 LEU A C 1
ATOM 1497 O O . LEU A 1 193 ? 1.819 -4.493 14.850 1.00 97.19 193 LEU A O 1
ATOM 1501 N N . GLN A 1 194 ? 0.821 -3.460 16.553 1.00 96.38 194 GLN A N 1
ATOM 1502 C CA . GLN A 1 194 ? 1.128 -2.114 16.058 1.00 96.38 194 GLN A CA 1
ATOM 1503 C C . GLN A 1 194 ? 2.631 -1.810 16.107 1.00 96.38 194 GLN A C 1
ATOM 1505 O O . GLN A 1 194 ? 3.158 -1.225 15.161 1.00 96.38 194 GLN A O 1
ATOM 1510 N N . GLN A 1 195 ? 3.340 -2.230 17.161 1.00 97.50 195 GLN A N 1
ATOM 1511 C CA . GLN A 1 195 ? 4.795 -2.078 17.252 1.00 97.50 195 GLN A CA 1
ATOM 1512 C C . GLN A 1 195 ? 5.540 -2.930 16.217 1.00 97.50 195 GLN A C 1
ATOM 1514 O O . GLN A 1 195 ? 6.518 -2.454 15.641 1.00 97.50 195 GLN A O 1
ATOM 1519 N N . GLU A 1 196 ? 5.097 -4.161 15.961 1.00 97.50 196 GLU A N 1
ATOM 1520 C CA . GLU A 1 196 ? 5.675 -5.036 14.933 1.00 97.50 196 GLU A CA 1
ATOM 1521 C C . GLU A 1 196 ? 5.466 -4.449 13.533 1.00 97.50 196 GLU A C 1
ATOM 1523 O O . GLU A 1 196 ? 6.447 -4.176 12.840 1.00 97.50 196 GLU A O 1
ATOM 1528 N N . ASN A 1 197 ? 4.227 -4.095 13.177 1.00 96.50 197 ASN A N 1
ATOM 1529 C CA . ASN A 1 197 ? 3.913 -3.421 11.912 1.00 96.50 197 ASN A CA 1
ATOM 1530 C C . ASN A 1 197 ? 4.710 -2.112 11.730 1.00 96.50 197 ASN A C 1
ATOM 1532 O O . ASN A 1 197 ? 5.195 -1.819 10.638 1.00 96.50 197 ASN A O 1
ATOM 1536 N N . ALA A 1 198 ? 4.892 -1.318 12.793 1.00 97.31 198 ALA A N 1
ATOM 1537 C CA . ALA A 1 198 ? 5.692 -0.094 12.737 1.00 97.31 198 ALA A CA 1
ATOM 1538 C C . ALA A 1 198 ? 7.190 -0.368 12.497 1.00 97.31 198 ALA A C 1
ATOM 1540 O O . ALA A 1 198 ? 7.843 0.397 11.784 1.00 97.31 198 ALA A O 1
ATOM 1541 N N . ARG A 1 199 ? 7.740 -1.460 13.051 1.00 97.19 199 ARG A N 1
ATOM 1542 C CA . ARG A 1 199 ? 9.125 -1.896 12.794 1.00 97.19 199 ARG A CA 1
ATOM 1543 C C . ARG A 1 199 ? 9.300 -2.386 11.360 1.00 97.19 199 ARG A C 1
ATOM 1545 O O . ARG A 1 199 ? 10.263 -1.981 10.714 1.00 97.19 199 ARG A O 1
ATOM 1552 N N . GLU A 1 200 ? 8.374 -3.193 10.848 1.00 97.38 200 GLU A N 1
ATOM 1553 C CA . GLU A 1 200 ? 8.403 -3.657 9.455 1.00 97.38 200 GLU A CA 1
ATOM 1554 C C . GLU A 1 200 ? 8.311 -2.485 8.472 1.00 97.38 200 GLU A C 1
ATOM 1556 O O . GLU A 1 200 ? 9.120 -2.379 7.550 1.00 97.38 200 GLU A O 1
ATOM 1561 N N . LEU A 1 201 ? 7.400 -1.533 8.710 1.00 97.31 201 LEU A N 1
ATOM 1562 C CA . LEU A 1 201 ? 7.310 -0.307 7.915 1.00 97.31 201 LEU A CA 1
ATOM 1563 C C . LEU A 1 201 ? 8.598 0.525 7.980 1.00 97.31 201 LEU A C 1
ATOM 1565 O O . LEU A 1 201 ? 9.005 1.085 6.961 1.00 97.31 201 LEU A O 1
ATOM 1569 N N . ALA A 1 202 ? 9.265 0.614 9.134 1.00 97.25 202 ALA A N 1
ATOM 1570 C CA . ALA A 1 202 ? 10.550 1.306 9.241 1.00 97.25 202 ALA A CA 1
ATOM 1571 C C . ALA A 1 202 ? 11.641 0.613 8.402 1.00 97.25 202 ALA A C 1
ATOM 1573 O O . ALA A 1 202 ? 12.309 1.282 7.612 1.00 97.25 202 ALA A O 1
ATOM 1574 N N . GLN A 1 203 ? 11.758 -0.716 8.495 1.00 97.62 203 GLN A N 1
ATOM 1575 C CA . GLN A 1 203 ? 12.706 -1.515 7.706 1.00 97.62 203 GLN A CA 1
ATOM 1576 C C . GLN A 1 203 ? 12.441 -1.411 6.197 1.00 97.62 203 GLN A C 1
ATOM 1578 O O . GLN A 1 203 ? 13.369 -1.223 5.413 1.00 97.62 203 GLN A O 1
ATOM 1583 N N . LEU A 1 204 ? 11.177 -1.478 5.769 1.00 96.69 204 LEU A N 1
ATOM 1584 C CA . LEU A 1 204 ? 10.799 -1.320 4.361 1.00 96.69 204 LEU A CA 1
ATOM 1585 C C . LEU A 1 204 ? 11.132 0.081 3.829 1.00 96.69 204 LEU A C 1
ATOM 1587 O O . LEU A 1 204 ? 11.637 0.203 2.714 1.00 96.69 204 LEU A O 1
ATOM 1591 N N . ASN A 1 205 ? 10.914 1.133 4.625 1.00 96.69 205 ASN A N 1
ATOM 1592 C CA . ASN A 1 205 ? 11.293 2.500 4.257 1.00 96.69 205 ASN A CA 1
ATOM 1593 C C . ASN A 1 205 ? 12.818 2.695 4.185 1.00 96.69 205 ASN A C 1
ATOM 1595 O O . ASN A 1 205 ? 13.297 3.434 3.325 1.00 96.69 205 ASN A O 1
ATOM 1599 N N . GLU A 1 206 ? 13.590 2.044 5.055 1.00 97.38 206 GLU A N 1
ATOM 1600 C CA . GLU A 1 206 ? 15.056 2.053 4.994 1.00 97.38 206 GLU A CA 1
ATOM 1601 C C . GLU A 1 206 ? 15.567 1.327 3.741 1.00 97.38 206 GLU A C 1
ATOM 1603 O O . GLU A 1 206 ? 16.350 1.890 2.974 1.00 97.38 206 GLU A O 1
ATOM 1608 N N . ASN A 1 207 ? 15.039 0.133 3.458 1.00 97.06 207 ASN A N 1
ATOM 1609 C CA . ASN A 1 207 ? 15.340 -0.620 2.239 1.00 97.06 207 ASN A CA 1
ATOM 1610 C C . ASN A 1 207 ? 14.995 0.176 0.969 1.00 97.06 207 ASN A C 1
ATOM 1612 O O . ASN A 1 207 ? 15.794 0.210 0.032 1.00 97.06 207 ASN A O 1
ATOM 1616 N N . LEU A 1 208 ? 13.848 0.867 0.950 1.00 96.75 208 LEU A N 1
ATOM 1617 C CA . LEU A 1 208 ? 13.452 1.740 -0.156 1.00 96.75 208 LEU A CA 1
ATOM 1618 C C . LEU A 1 208 ? 14.440 2.900 -0.344 1.00 96.75 208 LEU A C 1
ATOM 1620 O O . LEU A 1 208 ? 14.870 3.149 -1.467 1.00 96.75 208 LEU A O 1
ATOM 1624 N N . ARG A 1 209 ? 14.854 3.576 0.737 1.00 96.62 209 ARG A N 1
ATOM 1625 C CA . ARG A 1 209 ? 15.860 4.654 0.674 1.00 96.62 209 ARG A CA 1
ATOM 1626 C C . ARG A 1 209 ? 17.204 4.163 0.144 1.00 96.62 209 ARG A C 1
ATOM 1628 O O . ARG A 1 209 ? 17.804 4.844 -0.683 1.00 96.62 209 ARG A O 1
ATOM 1635 N N . ASN A 1 210 ? 17.651 2.987 0.577 1.00 96.75 210 ASN A N 1
ATOM 1636 C CA . ASN A 1 210 ? 18.899 2.385 0.110 1.00 96.75 210 ASN A CA 1
ATOM 1637 C C . ASN A 1 210 ? 18.817 2.021 -1.385 1.00 96.75 210 ASN A C 1
ATOM 1639 O O . ASN A 1 210 ? 19.742 2.312 -2.143 1.00 96.75 210 ASN A O 1
ATOM 1643 N N . ALA A 1 211 ? 17.684 1.471 -1.838 1.00 94.69 211 ALA A N 1
ATOM 1644 C CA . ALA A 1 211 ? 17.437 1.184 -3.252 1.00 94.69 211 ALA A CA 1
ATOM 1645 C C . ALA A 1 211 ? 17.340 2.461 -4.112 1.00 94.69 211 ALA A C 1
ATOM 1647 O O . ALA A 1 211 ? 17.892 2.509 -5.212 1.00 94.69 211 ALA A O 1
ATOM 1648 N N . GLU A 1 212 ? 16.690 3.521 -3.618 1.00 95.88 212 GLU A N 1
ATOM 1649 C CA . GLU A 1 212 ? 16.664 4.826 -4.287 1.00 95.88 212 GLU A CA 1
ATOM 1650 C C . GLU A 1 212 ? 18.052 5.473 -4.366 1.00 95.88 212 GLU A C 1
ATOM 1652 O O . GLU A 1 212 ? 18.381 6.061 -5.396 1.00 95.88 212 GLU A O 1
ATOM 1657 N N . GLY A 1 213 ? 18.863 5.354 -3.310 1.00 95.69 213 GLY A N 1
ATOM 1658 C CA . GLY A 1 213 ? 20.260 5.790 -3.295 1.00 95.69 213 GLY A CA 1
ATOM 1659 C C . GLY A 1 213 ? 21.069 5.083 -4.379 1.00 95.69 213 GLY A C 1
ATOM 1660 O O . GLY A 1 213 ? 21.595 5.742 -5.274 1.00 95.69 213 GLY A O 1
ATOM 1661 N N . GLY A 1 214 ? 21.053 3.746 -4.381 1.00 95.50 214 GLY A N 1
ATOM 1662 C CA . GLY A 1 214 ? 21.725 2.937 -5.402 1.00 95.50 214 GLY A CA 1
ATOM 1663 C C . GLY A 1 214 ? 21.247 3.233 -6.829 1.00 95.50 214 GLY A C 1
ATOM 1664 O O . GLY A 1 214 ? 22.065 3.299 -7.746 1.00 95.50 214 GLY A O 1
ATOM 1665 N N . ARG A 1 215 ? 19.946 3.502 -7.034 1.00 95.38 215 ARG A N 1
ATOM 1666 C CA . ARG A 1 215 ? 19.424 3.947 -8.340 1.00 95.38 215 ARG A CA 1
ATOM 1667 C C . ARG A 1 215 ? 20.011 5.297 -8.759 1.00 95.38 215 ARG A C 1
ATOM 1669 O O . ARG A 1 215 ? 20.451 5.422 -9.897 1.00 95.38 215 ARG A O 1
ATOM 1676 N N . ARG A 1 216 ? 20.043 6.292 -7.866 1.00 94.31 216 ARG A N 1
ATOM 1677 C CA . ARG A 1 216 ? 20.609 7.623 -8.163 1.00 94.31 216 ARG A CA 1
ATOM 1678 C C . ARG A 1 216 ? 22.111 7.558 -8.435 1.00 94.31 216 ARG A C 1
ATOM 1680 O O . ARG A 1 216 ? 22.596 8.256 -9.323 1.00 94.31 216 ARG A O 1
ATOM 1687 N N . GLU A 1 217 ? 22.843 6.718 -7.710 1.00 94.56 217 GLU A N 1
ATOM 1688 C CA . GLU A 1 217 ? 24.266 6.466 -7.959 1.00 94.56 217 GLU A CA 1
ATOM 1689 C C . GLU A 1 217 ? 24.483 5.827 -9.336 1.00 94.56 217 GLU A C 1
ATOM 1691 O O . GLU A 1 217 ? 25.303 6.320 -10.110 1.00 94.56 217 GLU A O 1
ATOM 1696 N N . ALA A 1 218 ? 23.697 4.805 -9.690 1.00 92.56 218 ALA A N 1
ATOM 1697 C CA . ALA A 1 218 ? 23.739 4.182 -11.011 1.00 92.56 218 ALA A CA 1
ATOM 1698 C C . ALA A 1 218 ? 23.372 5.165 -12.141 1.00 92.56 218 ALA A C 1
ATOM 1700 O O . ALA A 1 218 ? 24.059 5.204 -13.156 1.00 92.56 218 ALA A O 1
ATOM 1701 N N . GLU A 1 219 ? 22.349 6.007 -11.963 1.00 93.44 219 GLU A N 1
ATOM 1702 C CA . GLU A 1 219 ? 21.984 7.070 -12.916 1.00 93.44 219 GLU A CA 1
ATOM 1703 C C . GLU A 1 219 ? 23.116 8.097 -13.086 1.00 93.44 219 GLU A C 1
ATOM 1705 O O . GLU A 1 219 ? 23.450 8.481 -14.209 1.00 93.44 219 GLU A O 1
ATOM 1710 N N . THR A 1 220 ? 23.772 8.479 -11.986 1.00 93.12 220 THR A N 1
ATOM 1711 C CA . THR A 1 220 ? 24.926 9.396 -11.998 1.00 93.12 220 THR A CA 1
ATOM 1712 C C . THR A 1 220 ? 26.130 8.784 -12.723 1.00 93.12 220 THR A C 1
ATOM 1714 O O . THR A 1 220 ? 26.837 9.490 -13.439 1.00 93.12 220 THR A O 1
ATOM 1717 N N . GLN A 1 221 ? 26.354 7.473 -12.582 1.00 93.38 221 GLN A N 1
ATOM 1718 C CA . GLN A 1 221 ? 27.401 6.736 -13.302 1.00 93.38 221 GLN A CA 1
ATOM 1719 C C . GLN A 1 221 ? 27.054 6.489 -14.780 1.00 93.38 221 GLN A C 1
ATOM 1721 O O . GLN A 1 221 ? 27.950 6.450 -15.623 1.00 93.38 221 GLN A O 1
ATOM 1726 N N . LEU A 1 222 ? 25.767 6.350 -15.112 1.00 94.19 222 LEU A N 1
ATOM 1727 C CA . LEU A 1 222 ? 25.287 6.119 -16.475 1.00 94.19 222 LEU A CA 1
ATOM 1728 C C . LEU A 1 222 ? 25.387 7.380 -17.346 1.00 94.19 222 LEU A C 1
ATOM 1730 O O . LEU A 1 222 ? 25.764 7.283 -18.512 1.00 94.19 222 LEU A O 1
ATOM 1734 N N . HIS A 1 223 ? 25.110 8.560 -16.786 1.00 93.81 223 HIS A N 1
ATOM 1735 C CA . HIS A 1 223 ? 25.152 9.836 -17.508 1.00 93.81 223 HIS A CA 1
ATOM 1736 C C . HIS A 1 223 ? 26.464 10.095 -18.295 1.00 93.81 223 HIS A C 1
ATOM 1738 O O . HIS A 1 223 ? 26.383 10.347 -19.499 1.00 93.81 223 HIS A O 1
ATOM 1744 N N . PRO A 1 224 ? 27.682 9.997 -17.714 1.00 94.19 224 PRO A N 1
ATOM 1745 C CA . PRO A 1 224 ? 28.922 10.194 -18.473 1.00 94.19 224 PRO A CA 1
ATOM 1746 C C . PRO A 1 224 ? 29.176 9.096 -19.520 1.00 94.19 224 PRO A C 1
ATOM 1748 O O . PRO A 1 224 ? 29.853 9.352 -20.516 1.00 94.19 224 PRO A O 1
ATOM 1751 N N . LEU A 1 225 ? 28.631 7.886 -19.339 1.00 92.88 225 LEU A N 1
ATOM 1752 C CA . LEU A 1 225 ? 28.709 6.828 -20.352 1.00 92.88 225 LEU A CA 1
ATOM 1753 C C . LEU A 1 225 ? 27.802 7.142 -21.549 1.00 92.88 225 LEU A C 1
ATOM 1755 O O . LEU A 1 225 ? 28.247 7.002 -22.684 1.00 92.88 225 LEU A O 1
ATOM 1759 N N . GLN A 1 226 ? 26.587 7.644 -21.306 1.00 93.00 226 GLN A N 1
ATOM 1760 C CA . GLN A 1 226 ? 25.671 8.111 -22.355 1.00 93.00 226 GLN A CA 1
ATOM 1761 C C . GLN A 1 226 ? 26.244 9.303 -23.133 1.00 93.00 226 GLN A C 1
ATOM 1763 O O . GLN A 1 226 ? 26.157 9.333 -24.358 1.00 93.00 226 GLN A O 1
ATOM 1768 N N . GLN A 1 227 ? 26.882 10.259 -22.446 1.00 93.81 227 GLN A N 1
ATOM 1769 C CA . GLN A 1 227 ? 27.596 11.358 -23.107 1.00 93.81 227 GLN A CA 1
ATOM 1770 C C . GLN A 1 227 ? 28.714 10.828 -24.013 1.00 93.81 227 GLN A C 1
ATOM 1772 O O . GLN A 1 227 ? 28.769 11.175 -25.188 1.00 93.81 227 GLN A O 1
ATOM 1777 N N . ARG A 1 228 ? 29.541 9.905 -23.508 1.00 94.19 228 ARG A N 1
ATOM 1778 C CA . ARG A 1 228 ? 30.619 9.289 -24.292 1.00 94.19 228 ARG A CA 1
ATOM 1779 C C . ARG A 1 228 ? 30.106 8.474 -25.485 1.00 94.19 228 ARG A C 1
ATOM 1781 O O . ARG A 1 228 ? 30.766 8.439 -26.520 1.00 94.19 228 ARG A O 1
ATOM 1788 N N . GLU A 1 229 ? 28.961 7.808 -25.358 1.00 94.12 229 GLU A N 1
ATOM 1789 C CA . GLU A 1 229 ? 28.308 7.109 -26.470 1.00 94.12 229 GLU A CA 1
ATOM 1790 C C . GLU A 1 229 ? 27.844 8.096 -27.554 1.00 94.12 229 GLU A C 1
ATOM 1792 O O . GLU A 1 229 ? 28.087 7.859 -28.739 1.00 94.12 229 GLU A O 1
ATOM 1797 N N . ALA A 1 230 ? 27.262 9.233 -27.158 1.00 95.06 230 ALA A N 1
ATOM 1798 C CA . ALA A 1 230 ? 26.876 10.302 -28.077 1.00 95.06 230 ALA A CA 1
ATOM 1799 C C . ALA A 1 230 ? 28.093 10.928 -28.789 1.00 95.06 230 ALA A C 1
ATOM 1801 O O . ALA A 1 230 ? 28.073 11.059 -30.014 1.00 95.06 230 ALA A O 1
ATOM 1802 N N . ASP A 1 231 ? 29.175 11.222 -28.059 1.00 95.88 231 ASP A N 1
ATOM 1803 C CA . ASP A 1 231 ? 30.429 11.738 -28.628 1.00 95.88 231 ASP A CA 1
ATOM 1804 C C . ASP A 1 231 ? 31.007 10.771 -29.679 1.00 95.88 231 ASP A C 1
ATOM 1806 O O . ASP A 1 231 ? 31.343 11.172 -30.796 1.00 95.88 231 ASP A O 1
ATOM 1810 N N . LEU A 1 232 ? 31.064 9.470 -29.363 1.00 95.50 232 LEU A N 1
ATOM 1811 C CA . LEU A 1 232 ? 31.534 8.433 -30.288 1.00 95.50 232 LEU A CA 1
ATOM 1812 C C . LEU A 1 232 ? 30.616 8.278 -31.512 1.00 95.50 232 LEU A C 1
ATOM 1814 O O . LEU A 1 232 ? 31.102 8.027 -32.619 1.00 95.50 232 LEU A O 1
ATOM 1818 N N . ALA A 1 233 ? 29.301 8.447 -31.349 1.00 95.50 233 ALA A N 1
ATOM 1819 C CA . ALA A 1 233 ? 28.353 8.443 -32.459 1.00 95.50 233 ALA A CA 1
ATOM 1820 C C . ALA A 1 233 ? 28.548 9.660 -33.385 1.00 95.50 233 ALA A C 1
ATOM 1822 O O . ALA A 1 233 ? 28.515 9.507 -34.612 1.00 95.50 233 ALA A O 1
ATOM 1823 N N . GLU A 1 234 ? 28.816 10.848 -32.833 1.00 96.25 234 GLU A N 1
ATOM 1824 C CA . GLU A 1 234 ? 29.201 12.024 -33.619 1.00 96.25 234 GLU A CA 1
ATOM 1825 C C . GLU A 1 234 ? 30.526 11.814 -34.360 1.00 96.25 234 GLU A C 1
ATOM 1827 O O . GLU A 1 234 ? 30.605 12.083 -35.561 1.00 96.25 234 GLU A O 1
ATOM 1832 N N . GLU A 1 235 ? 31.562 11.301 -33.691 1.00 96.06 235 GLU A N 1
ATOM 1833 C CA . GLU A 1 235 ? 32.850 11.002 -34.324 1.00 96.06 235 GLU A CA 1
ATOM 1834 C C . GLU A 1 235 ? 32.705 9.998 -35.472 1.00 96.06 235 GLU A C 1
ATOM 1836 O O . GLU A 1 235 ? 33.243 10.226 -36.561 1.00 96.06 235 GLU A O 1
ATOM 1841 N N . LEU A 1 236 ? 31.928 8.930 -35.276 1.00 96.19 236 LEU A N 1
ATOM 1842 C CA . LEU A 1 236 ? 31.636 7.940 -36.310 1.00 96.19 236 LEU A CA 1
ATOM 1843 C C . LEU A 1 236 ? 30.894 8.560 -37.504 1.00 96.19 236 LEU A C 1
ATOM 1845 O O . LEU A 1 236 ? 31.201 8.241 -38.654 1.00 96.19 236 LEU A O 1
ATOM 1849 N N . ASN A 1 237 ? 29.944 9.465 -37.264 1.00 95.50 237 ASN A N 1
ATOM 1850 C CA . ASN A 1 237 ? 29.241 10.170 -38.338 1.00 95.50 237 ASN A CA 1
ATOM 1851 C C . ASN A 1 237 ? 30.178 11.120 -39.103 1.00 95.50 237 ASN A C 1
ATOM 1853 O O . ASN A 1 237 ? 30.198 11.082 -40.334 1.00 95.50 237 ASN A O 1
ATOM 1857 N N . ARG A 1 238 ? 31.046 11.867 -38.406 1.00 95.88 238 ARG A N 1
ATOM 1858 C CA . ARG A 1 238 ? 32.101 12.694 -39.026 1.00 95.88 238 ARG A CA 1
ATOM 1859 C C . ARG A 1 238 ? 33.089 11.850 -39.843 1.00 95.88 238 ARG A C 1
ATOM 1861 O O . ARG A 1 238 ? 33.586 12.311 -40.871 1.00 95.88 238 ARG A O 1
ATOM 1868 N N . GLN A 1 239 ? 33.395 10.618 -39.423 1.00 95.06 239 GLN A N 1
ATOM 1869 C CA . GLN A 1 239 ? 34.214 9.688 -40.211 1.00 95.06 239 GLN A CA 1
ATOM 1870 C C . GLN A 1 239 ? 33.482 9.204 -41.470 1.00 95.06 239 GLN A C 1
ATOM 1872 O O . GLN A 1 239 ? 34.048 9.297 -42.559 1.00 95.06 239 GLN A O 1
ATOM 1877 N N . LYS A 1 240 ? 32.220 8.768 -41.356 1.00 96.06 240 LYS A N 1
ATOM 1878 C CA . LYS A 1 240 ? 31.387 8.362 -42.505 1.00 96.06 240 LYS A CA 1
ATOM 1879 C C . LYS A 1 240 ? 31.249 9.480 -43.540 1.00 96.06 240 LYS A C 1
ATOM 1881 O O . LYS A 1 240 ? 31.337 9.217 -44.737 1.00 96.06 240 LYS A O 1
ATOM 1886 N N . GLU A 1 241 ? 31.078 10.724 -43.099 1.00 95.81 241 GLU A N 1
ATOM 1887 C CA . GLU A 1 241 ? 31.015 11.891 -43.983 1.00 95.81 241 GLU A CA 1
ATOM 1888 C C . GLU A 1 241 ? 32.357 12.156 -44.682 1.00 95.81 241 GLU A C 1
ATOM 1890 O O . GLU A 1 241 ? 32.395 12.315 -45.902 1.00 95.81 241 GLU A O 1
ATOM 1895 N N . LYS A 1 242 ? 33.485 12.090 -43.958 1.00 96.69 242 LYS A N 1
ATOM 1896 C CA . LYS A 1 242 ? 34.828 12.165 -44.566 1.00 96.69 242 LYS A CA 1
ATOM 1897 C C . LYS A 1 242 ? 35.071 11.051 -45.586 1.00 96.69 242 LYS A C 1
ATOM 1899 O O . LYS A 1 242 ? 35.677 11.305 -46.624 1.00 96.69 242 LYS A O 1
ATOM 1904 N N . GLU A 1 243 ? 34.624 9.824 -45.323 1.00 96.12 243 GLU A N 1
ATOM 1905 C CA . GLU A 1 243 ? 34.711 8.725 -46.292 1.00 96.12 243 GLU A CA 1
ATOM 1906 C C . GLU A 1 243 ? 33.817 8.939 -47.511 1.00 96.12 243 GLU A C 1
ATOM 1908 O O . GLU A 1 243 ? 34.238 8.644 -48.630 1.00 96.12 243 GLU A O 1
ATOM 1913 N N . ARG A 1 244 ? 32.607 9.469 -47.315 1.00 97.06 244 ARG A N 1
ATOM 1914 C CA . ARG A 1 244 ? 31.697 9.830 -48.402 1.00 97.06 244 ARG A CA 1
ATOM 1915 C C . ARG A 1 244 ? 32.328 10.887 -49.312 1.00 97.06 244 ARG A C 1
ATOM 1917 O O . ARG A 1 244 ? 32.457 10.636 -50.505 1.00 97.06 244 ARG A O 1
ATOM 1924 N N . LEU A 1 245 ? 32.817 11.992 -48.748 1.00 96.31 245 LEU A N 1
ATOM 1925 C CA . LEU A 1 245 ? 33.499 13.054 -49.499 1.00 96.31 245 LEU A CA 1
ATOM 1926 C C . LEU A 1 245 ? 34.763 12.542 -50.212 1.00 96.31 245 LEU A C 1
ATOM 1928 O O . LEU A 1 245 ? 35.043 12.937 -51.340 1.00 96.31 245 LEU A O 1
ATOM 1932 N N . ARG A 1 246 ? 35.517 11.616 -49.599 1.00 95.88 246 ARG A N 1
ATOM 1933 C CA . ARG A 1 246 ? 36.654 10.945 -50.260 1.00 95.88 246 ARG A CA 1
ATOM 1934 C C . ARG A 1 246 ? 36.217 10.112 -51.467 1.00 95.88 246 ARG A C 1
ATOM 1936 O O . ARG A 1 246 ? 36.917 10.131 -52.475 1.00 95.88 246 ARG A O 1
ATOM 1943 N N . LYS A 1 247 ? 35.097 9.385 -51.380 1.00 96.25 247 LYS A N 1
ATOM 1944 C CA . LYS A 1 247 ? 34.545 8.608 -52.505 1.00 96.25 247 LYS A CA 1
ATOM 1945 C C . LYS A 1 247 ? 34.086 9.532 -53.632 1.00 96.25 247 LYS A C 1
ATOM 1947 O O . LYS A 1 247 ? 34.544 9.352 -54.754 1.00 96.25 247 LYS A O 1
ATOM 1952 N N . GLU A 1 248 ? 33.303 10.562 -53.309 1.00 96.25 248 GLU A N 1
ATOM 1953 C CA . GLU A 1 248 ? 32.843 11.586 -54.262 1.00 96.25 248 GLU A CA 1
ATOM 1954 C C . GLU A 1 248 ? 34.039 12.264 -54.972 1.00 96.25 248 GLU A C 1
ATOM 1956 O O . GLU A 1 248 ? 34.076 12.336 -56.199 1.00 96.25 248 GLU A O 1
ATOM 1961 N N . TYR A 1 249 ? 35.095 12.643 -54.239 1.00 96.19 249 TYR A N 1
ATOM 1962 C CA . TYR A 1 249 ? 36.320 13.216 -54.818 1.00 96.19 249 TYR A CA 1
ATOM 1963 C C . TYR A 1 249 ? 37.099 12.240 -55.724 1.00 96.19 249 TYR A C 1
ATOM 1965 O O . TYR A 1 249 ? 37.613 12.632 -56.773 1.00 96.19 249 TYR A O 1
ATOM 1973 N N . ILE A 1 250 ? 37.183 10.956 -55.354 1.00 96.12 250 ILE A N 1
ATOM 1974 C CA . ILE A 1 250 ? 37.805 9.920 -56.197 1.00 96.12 250 ILE A CA 1
ATOM 1975 C C . ILE A 1 250 ? 36.991 9.696 -57.480 1.00 96.12 250 ILE A C 1
ATOM 1977 O O . ILE A 1 250 ? 37.574 9.474 -58.542 1.00 96.12 250 ILE A O 1
ATOM 1981 N N . GLU A 1 251 ? 35.662 9.756 -57.407 1.00 96.06 251 GLU A N 1
ATOM 1982 C CA . GLU A 1 251 ? 34.776 9.654 -58.569 1.00 96.06 251 GLU A CA 1
ATOM 1983 C C . GLU A 1 251 ? 34.914 10.868 -59.498 1.00 96.06 251 GLU A C 1
ATOM 1985 O O . GLU A 1 251 ? 35.054 10.684 -60.709 1.00 96.06 251 GLU A O 1
ATOM 1990 N N . GLU A 1 252 ? 35.003 12.090 -58.959 1.00 96.94 252 GLU A N 1
ATOM 1991 C CA . GLU A 1 252 ? 35.327 13.285 -59.750 1.00 96.94 252 GLU A CA 1
ATOM 1992 C C . GLU A 1 252 ? 36.689 13.181 -60.448 1.00 96.94 252 GLU A C 1
ATOM 1994 O O . GLU A 1 252 ? 36.793 13.488 -61.638 1.00 96.94 252 GLU A O 1
ATOM 1999 N N . LEU A 1 253 ? 37.734 12.736 -59.742 1.00 95.50 253 LEU A N 1
ATOM 2000 C CA . LEU A 1 253 ? 39.065 12.553 -60.329 1.00 95.50 253 LEU A CA 1
ATOM 2001 C C . LEU A 1 253 ? 39.055 11.509 -61.452 1.00 95.50 253 LEU A C 1
ATOM 2003 O O . LEU A 1 253 ? 39.618 11.759 -62.517 1.00 95.50 253 LEU A O 1
ATOM 2007 N N . LYS A 1 254 ? 38.383 10.368 -61.248 1.00 96.38 254 LYS A N 1
ATOM 2008 C CA . LYS A 1 254 ? 38.203 9.345 -62.290 1.00 96.38 254 LYS A CA 1
ATOM 2009 C C . LYS A 1 254 ? 37.473 9.906 -63.506 1.00 96.38 254 LYS A C 1
ATOM 2011 O O . LYS A 1 254 ? 37.907 9.662 -64.627 1.00 96.38 254 LYS A O 1
ATOM 2016 N N . LYS A 1 255 ? 36.406 10.681 -63.291 1.00 96.62 255 LYS A N 1
ATOM 2017 C CA . LYS A 1 255 ? 35.642 11.317 -64.368 1.00 96.62 255 LYS A CA 1
ATOM 2018 C C . LYS A 1 255 ? 36.514 12.275 -65.183 1.00 96.62 255 LYS A C 1
ATOM 2020 O O . LYS A 1 255 ? 36.562 12.138 -66.400 1.00 96.62 255 LYS A O 1
ATOM 2025 N N . ARG A 1 256 ? 37.261 13.174 -64.528 1.00 95.19 256 ARG A N 1
ATOM 2026 C CA . ARG A 1 256 ? 38.191 14.098 -65.209 1.00 95.19 256 ARG A CA 1
ATOM 2027 C C . ARG A 1 256 ? 39.281 13.353 -65.981 1.00 95.19 256 ARG A C 1
ATOM 2029 O O . ARG A 1 256 ? 39.613 13.753 -67.091 1.00 95.19 256 ARG A O 1
ATOM 2036 N N . HIS A 1 257 ? 39.818 12.270 -65.417 1.00 95.88 257 HIS A N 1
ATOM 2037 C CA . HIS A 1 257 ? 40.839 11.470 -66.090 1.00 95.88 257 HIS A CA 1
ATOM 2038 C C . HIS A 1 257 ? 40.291 10.748 -67.329 1.00 95.88 257 HIS A C 1
ATOM 2040 O O . HIS A 1 257 ? 40.955 10.736 -68.361 1.00 95.88 257 HIS A O 1
ATOM 2046 N N . GLU A 1 258 ? 39.073 10.201 -67.269 1.00 96.00 258 GLU A N 1
ATOM 2047 C CA . GLU A 1 258 ? 38.436 9.577 -68.435 1.00 96.00 258 GLU A CA 1
ATOM 2048 C C . GLU A 1 258 ? 38.058 10.624 -69.501 1.00 96.00 258 GLU A C 1
ATOM 2050 O O . GLU A 1 258 ? 38.285 10.395 -70.685 1.00 96.00 258 GLU A O 1
ATOM 2055 N N . GLU A 1 259 ? 37.579 11.810 -69.106 1.00 95.38 259 GLU A N 1
ATOM 2056 C CA . GLU A 1 259 ? 37.348 12.945 -70.019 1.00 95.38 259 GLU A CA 1
ATOM 2057 C C . GLU A 1 259 ? 38.641 13.393 -70.727 1.00 95.38 259 GLU A C 1
ATOM 2059 O O . GLU A 1 259 ? 38.644 13.627 -71.938 1.00 95.38 259 GLU A O 1
ATOM 2064 N N . GLU A 1 260 ? 39.757 13.485 -69.998 1.00 95.31 260 GLU A N 1
ATOM 2065 C CA . GLU A 1 260 ? 41.067 13.835 -70.555 1.00 95.31 260 GLU A CA 1
ATOM 2066 C C . GLU A 1 260 ? 41.623 12.731 -71.465 1.00 95.31 260 GLU A C 1
ATOM 2068 O O . GLU A 1 260 ? 42.103 13.023 -72.561 1.00 95.31 260 GLU A O 1
ATOM 2073 N N . LYS A 1 261 ? 41.488 11.463 -71.069 1.00 96.12 261 LYS A N 1
ATOM 2074 C CA . LYS A 1 261 ? 41.848 10.300 -71.886 1.00 96.12 261 LYS A CA 1
ATOM 2075 C C . LYS A 1 261 ? 41.063 10.276 -73.200 1.00 96.12 261 LYS A C 1
ATOM 2077 O O . LYS A 1 261 ? 41.681 10.236 -74.259 1.00 96.12 261 LYS A O 1
ATOM 2082 N N . VAL A 1 262 ? 39.734 10.404 -73.157 1.00 95.31 262 VAL A N 1
ATOM 2083 C CA . VAL A 1 262 ? 38.875 10.477 -74.356 1.00 95.31 262 VAL A CA 1
ATOM 2084 C C . VAL A 1 262 ? 39.247 11.678 -75.233 1.00 95.31 262 VAL A C 1
ATOM 2086 O O . VAL A 1 262 ? 39.283 11.570 -76.461 1.00 95.31 262 VAL A O 1
ATOM 2089 N N . ARG A 1 263 ? 39.589 12.827 -74.633 1.00 95.25 263 ARG A N 1
ATOM 2090 C CA . ARG A 1 263 ? 40.090 13.999 -75.368 1.00 95.25 263 ARG A CA 1
ATOM 2091 C C . ARG A 1 263 ? 41.415 13.707 -76.080 1.00 95.25 263 ARG A C 1
ATOM 2093 O O . ARG A 1 263 ? 41.564 14.101 -77.236 1.00 95.25 263 ARG A O 1
ATOM 2100 N N . LEU A 1 264 ? 42.365 13.046 -75.418 1.00 93.62 264 LEU A N 1
ATOM 2101 C CA . LEU A 1 264 ? 43.664 12.683 -75.992 1.00 93.62 264 LEU A CA 1
ATOM 2102 C C . LEU A 1 264 ? 43.530 11.614 -77.087 1.00 93.62 264 LEU A C 1
ATOM 2104 O O . LEU A 1 264 ? 44.107 11.780 -78.158 1.00 93.62 264 LEU A O 1
ATOM 2108 N N . GLU A 1 265 ? 42.711 10.582 -76.876 1.00 93.75 265 GLU A N 1
ATOM 2109 C CA . GLU A 1 265 ? 42.367 9.578 -77.892 1.00 93.75 265 GLU A CA 1
ATOM 2110 C C . GLU A 1 265 ? 41.719 10.233 -79.124 1.00 93.75 265 GLU A C 1
ATOM 2112 O O . GLU A 1 265 ? 42.106 9.957 -80.261 1.00 93.75 265 GLU A O 1
ATOM 2117 N N . GLY A 1 266 ? 40.798 11.180 -78.914 1.00 93.00 266 GLY A N 1
ATOM 2118 C CA . GLY A 1 266 ? 40.176 11.961 -79.983 1.00 93.00 266 GLY A CA 1
ATOM 2119 C C . GLY A 1 266 ? 41.155 12.867 -80.743 1.00 93.00 266 GLY A C 1
ATOM 2120 O O . GLY A 1 266 ? 41.027 13.020 -81.958 1.00 93.00 266 GLY A O 1
ATOM 2121 N N . LEU A 1 267 ? 42.151 13.452 -80.066 1.00 93.56 267 LEU A N 1
ATOM 2122 C CA . LEU A 1 267 ? 43.226 14.214 -80.715 1.00 93.56 267 LEU A CA 1
ATOM 2123 C C . LEU A 1 267 ? 44.162 13.300 -81.517 1.00 93.56 267 LEU A C 1
ATOM 2125 O O . LEU A 1 267 ? 44.473 13.615 -82.662 1.00 93.56 267 LEU A O 1
ATOM 2129 N N . PHE A 1 268 ? 44.545 12.150 -80.963 1.00 92.25 268 PHE A N 1
ATOM 2130 C CA . PHE A 1 268 ? 45.386 11.157 -81.632 1.00 92.25 268 PHE A CA 1
ATOM 2131 C C . PHE A 1 268 ? 44.716 10.578 -82.887 1.00 92.25 268 PHE A C 1
ATOM 2133 O O . PHE A 1 268 ? 45.353 10.454 -83.933 1.00 92.25 268 PHE A O 1
ATOM 2140 N N . LEU A 1 269 ? 43.410 10.292 -82.829 1.00 92.44 269 LEU A N 1
ATOM 2141 C CA .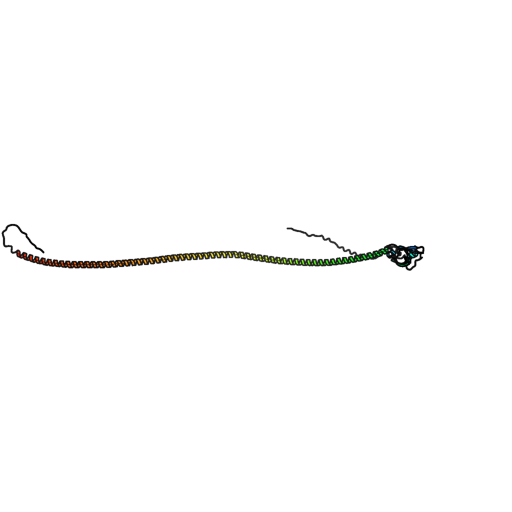 LEU A 1 269 ? 42.626 9.871 -83.994 1.00 92.44 269 LEU A CA 1
ATOM 2142 C C . LEU A 1 269 ? 42.553 10.963 -85.070 1.00 92.44 269 LEU A C 1
ATOM 2144 O O . LEU A 1 269 ? 42.714 10.655 -86.251 1.00 92.44 269 LEU A O 1
ATOM 2148 N N . LYS A 1 270 ? 42.368 12.234 -84.683 1.00 91.00 270 LYS A N 1
ATOM 2149 C CA . LYS A 1 270 ? 42.418 13.373 -85.618 1.00 91.00 270 LYS A CA 1
ATOM 2150 C C . LYS A 1 270 ? 43.796 13.537 -86.254 1.00 91.00 270 LYS A C 1
ATOM 2152 O O . LYS A 1 270 ? 43.875 13.786 -87.451 1.00 91.00 270 LYS A O 1
ATOM 2157 N N . GLU A 1 271 ? 44.871 13.356 -85.491 1.00 91.69 271 GLU A N 1
ATOM 2158 C CA . GLU A 1 271 ? 46.231 13.414 -86.027 1.00 91.69 271 GLU A CA 1
ATOM 2159 C C . GLU A 1 271 ? 46.503 12.257 -87.001 1.00 91.69 271 GLU A C 1
ATOM 2161 O O . GLU A 1 271 ? 47.050 12.477 -88.079 1.00 91.69 271 GLU A O 1
ATOM 2166 N N . GLN A 1 272 ? 46.068 11.030 -86.686 1.00 89.56 272 GLN A N 1
ATOM 2167 C CA . GLN A 1 272 ? 46.158 9.912 -87.629 1.00 89.56 272 GLN A CA 1
ATOM 2168 C C . GLN A 1 272 ? 45.335 10.145 -88.900 1.00 89.56 272 GLN A C 1
ATOM 2170 O O . GLN A 1 272 ? 45.800 9.793 -89.983 1.00 89.56 272 GLN A O 1
ATOM 2175 N N . ALA A 1 273 ? 44.135 10.723 -88.786 1.00 88.69 273 ALA A N 1
ATOM 2176 C CA . ALA A 1 273 ? 43.320 11.093 -89.939 1.00 88.69 273 ALA A CA 1
ATOM 2177 C C . ALA A 1 273 ? 44.045 12.134 -90.806 1.00 88.69 273 ALA A C 1
ATOM 2179 O O . ALA A 1 273 ? 44.256 11.876 -91.987 1.00 88.69 273 ALA A O 1
ATOM 2180 N N . GLY A 1 274 ? 44.550 13.218 -90.206 1.00 88.31 274 GLY A N 1
ATOM 2181 C CA . GLY A 1 274 ? 45.338 14.238 -90.906 1.00 88.31 274 GLY A CA 1
ATOM 2182 C C . GLY A 1 274 ? 46.585 13.668 -91.590 1.00 88.31 274 GLY A C 1
ATOM 2183 O O . GLY A 1 274 ? 46.797 13.904 -92.772 1.00 88.31 274 GLY A O 1
ATOM 2184 N N . ARG A 1 275 ? 47.359 12.806 -90.913 1.00 88.19 275 ARG A N 1
ATOM 2185 C CA . ARG A 1 275 ? 48.518 12.121 -91.522 1.00 88.19 275 ARG A CA 1
ATOM 2186 C C . ARG A 1 275 ? 48.125 11.224 -92.707 1.00 88.19 275 ARG A C 1
ATOM 2188 O O . ARG A 1 275 ? 48.902 11.100 -93.653 1.00 88.19 275 ARG A O 1
ATOM 2195 N N . ARG A 1 276 ? 46.947 10.585 -92.672 1.00 86.81 276 ARG A N 1
ATOM 2196 C CA . ARG A 1 276 ? 46.416 9.790 -93.798 1.00 86.81 276 ARG A CA 1
ATOM 2197 C C . ARG A 1 276 ? 45.950 10.684 -94.946 1.00 86.81 276 ARG A C 1
ATOM 2199 O O . ARG A 1 276 ? 46.237 10.363 -96.093 1.00 86.81 276 ARG A O 1
ATOM 2206 N N . GLU A 1 277 ? 45.281 11.795 -94.652 1.00 86.94 277 GLU A N 1
ATOM 2207 C CA . GLU A 1 277 ? 44.880 12.802 -95.643 1.00 86.94 277 GLU A CA 1
ATOM 2208 C C . GLU A 1 277 ? 46.108 13.419 -96.331 1.00 86.94 277 GLU A C 1
ATOM 2210 O O . GLU A 1 277 ? 46.172 13.421 -97.559 1.00 86.94 277 GLU A O 1
ATOM 2215 N N . ASP A 1 278 ? 47.137 13.803 -95.570 1.00 88.12 278 ASP A N 1
ATOM 2216 C CA . ASP A 1 278 ? 48.436 14.255 -96.084 1.00 88.12 278 ASP A CA 1
ATOM 2217 C C . ASP A 1 278 ? 49.101 13.198 -96.978 1.00 88.12 278 ASP A C 1
ATOM 2219 O O . ASP A 1 278 ? 49.653 13.521 -98.031 1.00 88.12 278 ASP A O 1
ATOM 2223 N N . GLN A 1 279 ? 49.059 11.920 -96.586 1.00 87.62 279 GLN A N 1
ATOM 2224 C CA . GLN A 1 279 ? 49.619 10.830 -97.388 1.00 87.62 279 GLN A CA 1
ATOM 2225 C C . GLN A 1 279 ? 48.845 10.632 -98.701 1.00 87.62 279 GLN A C 1
ATOM 2227 O O . GLN A 1 279 ? 49.463 10.457 -99.751 1.00 87.62 279 GLN A O 1
ATOM 2232 N N . VAL A 1 280 ? 47.511 10.704 -98.670 1.00 87.62 280 VAL A N 1
ATOM 2233 C CA . VAL A 1 280 ? 46.662 10.651 -99.872 1.00 87.62 280 VAL A CA 1
ATOM 2234 C C . VAL A 1 280 ? 46.923 11.860 -100.776 1.00 87.62 280 VAL A C 1
ATOM 2236 O O . VAL A 1 280 ? 47.058 11.689 -101.987 1.00 87.62 280 VAL A O 1
ATOM 2239 N N . ALA A 1 281 ? 47.071 13.061 -100.212 1.00 86.19 281 ALA A N 1
ATOM 2240 C CA . ALA A 1 281 ? 47.405 14.271 -100.958 1.00 86.19 281 ALA A CA 1
ATOM 2241 C C . ALA A 1 281 ? 48.786 14.173 -101.632 1.00 86.19 281 ALA A C 1
ATOM 2243 O O . ALA A 1 281 ? 48.915 14.505 -102.812 1.00 86.19 281 ALA A O 1
ATOM 2244 N N . ARG A 1 282 ? 49.801 13.645 -100.929 1.00 86.88 282 ARG A N 1
ATOM 2245 C CA . ARG A 1 282 ? 51.138 13.378 -101.493 1.00 86.88 282 ARG A CA 1
ATOM 2246 C C . ARG A 1 282 ? 51.083 12.379 -102.645 1.00 86.88 282 ARG A C 1
ATOM 2248 O O . ARG A 1 282 ? 51.562 12.702 -103.725 1.00 86.88 282 ARG A O 1
ATOM 2255 N N . LEU A 1 283 ? 50.440 11.223 -102.458 1.00 87.19 283 LEU A N 1
ATOM 2256 C CA . LEU A 1 283 ? 50.283 10.208 -103.511 1.00 87.19 283 LEU A CA 1
ATOM 2257 C C . LEU A 1 283 ? 49.491 10.743 -104.719 1.00 87.19 283 LEU A C 1
ATOM 2259 O O . LEU A 1 283 ? 49.806 10.425 -105.867 1.00 87.19 283 LEU A O 1
ATOM 2263 N N . GLY A 1 284 ? 48.490 11.597 -104.481 1.00 87.12 284 GLY A N 1
ATOM 2264 C CA . GLY A 1 284 ? 47.770 12.316 -105.533 1.00 87.12 284 GLY A CA 1
ATOM 2265 C C . GLY A 1 284 ? 48.683 13.251 -106.332 1.00 87.12 284 GLY A C 1
ATOM 2266 O O . GLY A 1 284 ? 48.674 13.211 -107.564 1.00 87.12 284 GLY A O 1
ATOM 2267 N N . GLY A 1 285 ? 49.513 14.040 -105.644 1.00 85.75 285 GLY A N 1
ATOM 2268 C CA . GLY A 1 285 ? 50.516 14.917 -106.255 1.00 85.75 285 GLY A CA 1
ATOM 2269 C C . GLY A 1 285 ? 51.602 14.154 -107.022 1.00 85.75 285 GLY A C 1
ATOM 2270 O O . GLY A 1 285 ? 51.924 14.521 -108.149 1.00 85.75 285 GLY A O 1
ATOM 2271 N N . GLU A 1 286 ? 52.111 13.050 -106.474 1.00 87.38 286 GLU A N 1
ATOM 2272 C CA . GLU A 1 286 ? 53.058 12.151 -107.150 1.00 87.38 286 GLU A CA 1
ATOM 2273 C C . GLU A 1 286 ? 52.448 11.528 -108.414 1.00 87.38 286 GLU A C 1
ATOM 2275 O O . GLU A 1 286 ? 53.098 11.490 -109.459 1.00 87.38 286 GLU A O 1
ATOM 2280 N N . SER A 1 287 ? 51.175 11.117 -108.374 1.00 85.88 287 SER A N 1
ATOM 2281 C CA . SER A 1 287 ? 50.464 10.617 -109.558 1.00 85.88 287 SER A CA 1
ATOM 2282 C C . SER A 1 287 ? 50.295 11.700 -110.632 1.00 85.88 287 SER A C 1
ATOM 2284 O O . SER A 1 287 ? 50.487 11.426 -111.818 1.00 85.88 287 SER A O 1
ATOM 2286 N N . GLN A 1 288 ? 49.985 12.943 -110.242 1.00 88.00 288 GLN A N 1
ATOM 2287 C CA . GLN A 1 288 ? 49.919 14.079 -111.170 1.00 88.00 288 GLN A CA 1
ATOM 2288 C C . GLN A 1 288 ? 51.291 14.404 -111.777 1.00 88.00 288 GLN A C 1
ATOM 2290 O O . GLN A 1 288 ? 51.393 14.554 -112.995 1.00 88.00 288 GLN A O 1
ATOM 2295 N N . LEU A 1 289 ? 52.354 14.432 -110.967 1.00 86.69 289 LEU A N 1
ATOM 2296 C CA . LEU A 1 289 ? 53.732 14.594 -111.440 1.00 86.69 289 LEU A CA 1
ATOM 2297 C C . LEU A 1 289 ? 54.127 13.481 -112.416 1.00 86.69 289 LEU A C 1
ATOM 2299 O O . LEU A 1 289 ? 54.693 13.778 -113.464 1.00 86.69 289 LEU A O 1
ATOM 2303 N N . GLY A 1 290 ? 53.774 12.226 -112.129 1.00 86.69 290 GLY A N 1
ATOM 2304 C CA . GLY A 1 290 ? 54.007 11.092 -113.026 1.00 86.69 290 GLY A CA 1
ATOM 2305 C C . GLY A 1 290 ? 53.300 11.240 -114.378 1.00 86.69 290 GLY A C 1
ATOM 2306 O O . GLY A 1 290 ? 53.904 10.969 -115.416 1.00 86.69 290 GLY A O 1
ATOM 2307 N N . ARG A 1 291 ? 52.056 11.746 -114.398 1.00 89.38 291 ARG A N 1
ATOM 2308 C CA . ARG A 1 291 ? 51.345 12.074 -115.651 1.00 89.38 291 ARG A CA 1
ATOM 2309 C C . ARG A 1 291 ? 52.061 13.173 -116.435 1.00 89.38 291 ARG A C 1
ATOM 2311 O O . ARG A 1 291 ? 52.327 12.982 -117.616 1.00 89.38 291 ARG A O 1
ATOM 2318 N N . ILE A 1 292 ? 52.435 14.271 -115.777 1.00 88.88 292 ILE A N 1
ATOM 2319 C CA . ILE A 1 292 ? 53.157 15.387 -116.410 1.00 88.88 292 ILE A CA 1
ATOM 2320 C C . ILE A 1 292 ? 54.517 14.917 -116.951 1.00 88.88 292 ILE A C 1
ATOM 2322 O O . ILE A 1 292 ? 54.897 15.277 -118.061 1.00 88.88 292 ILE A O 1
ATOM 2326 N N . GLN A 1 293 ? 55.244 14.066 -116.223 1.00 89.56 293 GLN A N 1
ATOM 2327 C CA . GLN A 1 293 ? 56.505 13.479 -116.688 1.00 89.56 293 GLN A CA 1
ATOM 2328 C C . GLN A 1 293 ? 56.315 12.560 -117.906 1.00 89.56 293 GLN A C 1
ATOM 2330 O O . GLN A 1 293 ? 57.141 12.594 -118.818 1.00 89.56 293 GLN A O 1
ATOM 2335 N N . ALA A 1 294 ? 55.230 11.780 -117.955 1.00 88.00 294 ALA A N 1
ATOM 2336 C CA . ALA A 1 294 ? 54.886 10.946 -119.108 1.00 88.00 294 ALA A CA 1
ATOM 2337 C C . ALA A 1 294 ? 54.451 11.776 -120.333 1.00 88.00 294 ALA A C 1
ATOM 2339 O O . ALA A 1 294 ? 54.793 11.440 -121.467 1.00 88.00 294 ALA A O 1
ATOM 2340 N N . GLU A 1 295 ? 53.748 12.892 -120.130 1.00 89.06 295 GLU A N 1
ATOM 2341 C CA . GLU A 1 295 ? 53.447 13.842 -121.206 1.00 89.06 295 GLU A CA 1
ATOM 2342 C C . GLU A 1 295 ? 54.711 14.555 -121.698 1.00 89.06 295 GLU A C 1
ATOM 2344 O O . GLU A 1 295 ? 54.924 14.651 -122.905 1.00 89.06 295 GLU A O 1
ATOM 2349 N N . LEU A 1 296 ? 55.608 14.971 -120.798 1.00 85.88 296 LEU A N 1
ATOM 2350 C CA . LEU A 1 296 ? 56.898 15.566 -121.158 1.00 85.88 296 LEU A CA 1
ATOM 2351 C C . LEU A 1 296 ? 57.808 14.588 -121.912 1.00 85.88 296 LEU A C 1
ATOM 2353 O O . LEU A 1 296 ? 58.477 15.001 -122.857 1.00 85.88 296 LEU A O 1
ATOM 2357 N N . SER A 1 297 ? 57.846 13.304 -121.544 1.00 88.25 297 SER A N 1
ATOM 2358 C CA . SER A 1 297 ? 58.627 12.307 -122.288 1.00 88.25 297 SER A CA 1
ATOM 2359 C C . SER A 1 297 ? 58.024 12.030 -123.668 1.00 88.25 297 SER A C 1
ATOM 2361 O O . SER A 1 297 ? 58.769 11.962 -124.645 1.00 88.25 297 SER A O 1
ATOM 2363 N N . ARG A 1 298 ? 56.688 11.990 -123.785 1.00 89.81 298 ARG A N 1
ATOM 2364 C CA . ARG A 1 298 ? 55.977 11.921 -125.072 1.00 89.81 298 ARG A CA 1
ATOM 2365 C C . ARG A 1 298 ? 56.225 13.153 -125.949 1.00 89.81 298 ARG A C 1
ATOM 2367 O O . ARG A 1 298 ? 56.396 13.016 -127.155 1.00 89.81 298 ARG A O 1
ATOM 2374 N N . LEU A 1 299 ? 56.261 14.353 -125.370 1.00 87.06 299 LEU A N 1
ATOM 2375 C CA . LEU A 1 299 ? 56.598 15.576 -126.102 1.00 87.06 299 LEU A CA 1
ATOM 2376 C C . LEU A 1 299 ? 58.063 15.571 -126.553 1.00 87.06 299 LEU A C 1
ATOM 2378 O O . LEU A 1 299 ? 58.332 15.906 -127.700 1.00 87.06 299 LEU A O 1
ATOM 2382 N N . ARG A 1 300 ? 58.999 15.110 -125.713 1.00 88.75 300 ARG A N 1
ATOM 2383 C CA . ARG A 1 300 ? 60.417 14.960 -126.088 1.00 88.75 300 ARG A CA 1
ATOM 2384 C C . ARG A 1 300 ? 60.627 13.970 -127.231 1.00 88.75 300 ARG A C 1
ATOM 2386 O O . ARG A 1 300 ? 61.405 14.272 -128.127 1.00 88.75 300 ARG A O 1
ATOM 2393 N N . THR A 1 301 ? 59.944 12.823 -127.243 1.00 87.88 301 THR A N 1
ATOM 2394 C CA . THR A 1 301 ? 60.054 11.869 -128.364 1.00 87.88 301 THR A CA 1
ATOM 2395 C C . THR A 1 301 ? 59.419 12.410 -129.645 1.00 87.88 301 THR A C 1
ATOM 2397 O O . THR A 1 301 ? 59.959 12.192 -130.727 1.00 87.88 301 THR A O 1
ATOM 2400 N N . LEU A 1 302 ? 58.333 13.188 -129.544 1.00 87.31 302 LEU A N 1
ATOM 2401 C CA . LEU A 1 302 ? 57.769 13.920 -130.683 1.00 87.31 302 LEU A CA 1
ATOM 2402 C C . LEU A 1 302 ? 58.714 15.016 -131.203 1.00 87.31 302 LEU A C 1
ATOM 2404 O O . LEU A 1 302 ? 58.870 15.141 -132.414 1.00 87.31 302 LEU A O 1
ATOM 2408 N N . GLU A 1 303 ? 59.368 15.784 -130.326 1.00 85.75 303 GLU A N 1
ATOM 2409 C CA . GLU A 1 303 ? 60.387 16.766 -130.722 1.00 85.75 303 GLU A CA 1
ATOM 2410 C C . GLU A 1 303 ? 61.616 16.104 -131.341 1.00 85.75 303 GLU A C 1
ATOM 2412 O O . GLU A 1 303 ? 62.120 16.599 -132.346 1.00 85.75 303 GLU A O 1
ATOM 2417 N N . GLN A 1 304 ? 62.087 14.987 -130.785 1.00 85.19 304 GLN A N 1
ATOM 2418 C CA . GLN A 1 304 ? 63.211 14.238 -131.339 1.00 85.19 304 GLN A CA 1
ATOM 2419 C C . GLN A 1 304 ? 62.871 13.719 -132.741 1.00 85.19 304 GLN A C 1
ATOM 2421 O O . GLN A 1 304 ? 63.593 14.029 -133.681 1.00 85.19 304 GLN A O 1
ATOM 2426 N N . GLY A 1 305 ? 61.713 13.077 -132.923 1.00 85.62 305 GLY A N 1
ATOM 2427 C CA . GLY A 1 305 ? 61.240 12.667 -134.248 1.00 85.62 305 GLY A CA 1
ATOM 2428 C C . GLY A 1 305 ? 60.964 13.842 -135.201 1.00 85.62 305 GLY A C 1
ATOM 2429 O O . GLY A 1 305 ? 60.982 13.666 -136.418 1.00 85.62 305 GLY A O 1
ATOM 2430 N N . ARG A 1 306 ? 60.727 15.059 -134.687 1.00 86.56 306 ARG A N 1
ATOM 2431 C CA . ARG A 1 306 ? 60.675 16.286 -135.502 1.00 86.56 306 ARG A CA 1
ATOM 2432 C C . ARG A 1 306 ? 62.076 16.712 -135.950 1.00 86.56 306 ARG A C 1
ATOM 2434 O O . ARG A 1 306 ? 62.242 17.041 -137.119 1.00 86.56 306 ARG A O 1
ATOM 2441 N N . ARG A 1 307 ? 63.067 16.674 -135.051 1.00 84.19 307 ARG A N 1
ATOM 2442 C CA . ARG A 1 307 ? 64.478 16.988 -135.342 1.00 84.19 307 ARG A CA 1
ATOM 2443 C C . ARG A 1 307 ? 65.096 15.994 -136.318 1.00 84.19 307 ARG A C 1
ATOM 2445 O O . ARG A 1 307 ? 65.706 16.433 -137.278 1.00 84.19 307 ARG A O 1
ATOM 2452 N N . GLU A 1 308 ? 64.867 14.697 -136.129 1.00 85.25 308 GLU A N 1
ATOM 2453 C CA . GLU A 1 308 ? 65.330 13.639 -137.038 1.00 85.25 308 GLU A CA 1
ATOM 2454 C C . GLU A 1 308 ? 64.787 13.867 -138.459 1.00 85.25 308 GLU A C 1
ATOM 2456 O O . GLU A 1 308 ? 65.542 13.835 -139.424 1.00 85.25 308 GLU A O 1
ATOM 2461 N N . ARG A 1 309 ? 63.504 14.237 -138.603 1.00 85.00 309 ARG A N 1
ATOM 2462 C CA . ARG A 1 309 ? 62.942 14.643 -139.907 1.00 85.00 309 ARG A CA 1
ATOM 2463 C C . ARG A 1 309 ? 63.560 15.934 -140.444 1.00 85.00 309 ARG A C 1
ATOM 2465 O O . ARG A 1 309 ? 63.798 16.027 -141.641 1.00 85.00 309 ARG A O 1
ATOM 2472 N N . GLU A 1 310 ? 63.788 16.945 -139.604 1.00 81.44 310 GLU A N 1
ATOM 2473 C CA . GLU A 1 310 ? 64.475 18.181 -140.013 1.00 81.44 310 GLU A CA 1
ATOM 2474 C C . GLU A 1 310 ? 65.914 17.913 -140.487 1.00 81.44 310 GLU A C 1
ATOM 2476 O O . GLU A 1 310 ? 66.370 18.572 -141.420 1.00 81.44 310 GLU A O 1
ATOM 2481 N N . GLU A 1 311 ? 66.618 16.958 -139.879 1.00 83.56 311 GLU A N 1
ATOM 2482 C CA . GLU A 1 311 ? 67.944 16.499 -140.303 1.00 83.56 311 GLU A CA 1
ATOM 2483 C C . GLU A 1 311 ? 67.862 15.697 -141.607 1.00 83.56 311 GLU A C 1
ATOM 2485 O O . GLU A 1 311 ? 68.543 16.066 -142.557 1.00 83.56 311 GLU A O 1
ATOM 2490 N N . GLU A 1 312 ? 66.936 14.741 -141.749 1.00 83.50 312 GLU A N 1
ATOM 2491 C CA . GLU A 1 312 ? 66.684 14.068 -143.035 1.00 83.50 312 GLU A CA 1
ATOM 2492 C C . GLU A 1 312 ? 66.382 15.061 -144.173 1.00 83.50 312 GLU A C 1
ATOM 2494 O O . GLU A 1 312 ? 66.856 14.887 -145.297 1.00 83.50 312 GLU A O 1
ATOM 2499 N N . TYR A 1 313 ? 65.590 16.108 -143.914 1.00 81.50 313 TYR A N 1
ATOM 2500 C CA . TYR A 1 313 ? 65.313 17.149 -144.907 1.00 81.50 313 TYR A CA 1
ATOM 2501 C C . TYR A 1 313 ? 66.560 17.978 -145.239 1.00 81.50 313 TYR A C 1
ATOM 2503 O O . TYR A 1 313 ? 66.770 18.298 -146.411 1.00 81.50 313 TYR A O 1
ATOM 2511 N N . LYS A 1 314 ? 67.405 18.305 -144.250 1.00 81.88 314 LYS A N 1
ATOM 2512 C CA . LYS A 1 314 ? 68.691 18.987 -144.482 1.00 81.88 314 LYS A CA 1
ATOM 2513 C C . LYS A 1 314 ? 69.647 18.117 -145.292 1.00 81.88 314 LYS A C 1
ATOM 2515 O O . LYS A 1 314 ? 70.233 18.627 -146.239 1.00 81.88 314 LYS A O 1
ATOM 2520 N N . ASP A 1 315 ? 69.759 16.831 -144.981 1.00 82.75 315 ASP A N 1
ATOM 2521 C CA . ASP A 1 315 ? 70.644 15.898 -145.680 1.00 82.75 315 ASP A CA 1
ATOM 2522 C C . ASP A 1 315 ? 70.205 15.697 -147.134 1.00 82.75 315 ASP A C 1
ATOM 2524 O O . ASP A 1 315 ? 71.030 15.775 -148.045 1.00 82.75 315 ASP A O 1
ATOM 2528 N N . ARG A 1 316 ? 68.896 15.544 -147.390 1.00 83.19 316 ARG A N 1
ATOM 2529 C CA . ARG A 1 316 ? 68.349 15.516 -148.761 1.00 83.19 316 ARG A CA 1
ATOM 2530 C C . ARG A 1 316 ? 68.652 16.814 -149.516 1.00 83.19 316 ARG A C 1
ATOM 2532 O O . ARG A 1 316 ? 69.094 16.762 -150.661 1.00 83.19 316 ARG A O 1
ATOM 2539 N N . MET A 1 317 ? 68.475 17.972 -148.873 1.00 76.00 317 MET A N 1
ATOM 2540 C CA . MET A 1 317 ? 68.826 19.270 -149.463 1.00 76.00 317 MET A CA 1
ATOM 2541 C C . MET A 1 317 ? 70.328 19.399 -149.749 1.00 76.00 317 MET A C 1
ATOM 2543 O O . MET A 1 317 ? 70.697 19.928 -150.794 1.00 76.00 317 MET A O 1
ATOM 2547 N N . GLN A 1 318 ? 71.202 18.901 -148.869 1.00 80.94 318 GLN A N 1
ATOM 2548 C CA . GLN A 1 318 ? 72.652 18.897 -149.088 1.00 80.94 318 GLN A CA 1
ATOM 2549 C C . GLN A 1 318 ? 73.062 17.962 -150.231 1.00 80.94 318 GLN A C 1
ATOM 2551 O O . GLN A 1 318 ? 73.923 18.332 -151.024 1.00 80.94 318 GLN A O 1
ATOM 2556 N N . GLN A 1 319 ? 72.429 16.792 -150.365 1.00 80.81 319 GLN A N 1
ATOM 2557 C CA . GLN A 1 319 ? 72.680 15.871 -151.480 1.00 80.81 319 GLN A CA 1
ATOM 2558 C C . GLN A 1 319 ? 72.294 16.484 -152.834 1.00 80.81 319 GLN A C 1
ATOM 2560 O O . GLN A 1 319 ? 73.071 16.389 -153.784 1.00 80.81 319 GLN A O 1
ATOM 2565 N N . GLU A 1 320 ? 71.147 17.163 -152.929 1.00 77.62 320 GLU A N 1
ATOM 2566 C CA . GLU A 1 320 ? 70.771 17.899 -154.147 1.00 77.62 320 GLU A CA 1
ATOM 2567 C C . GLU A 1 320 ? 71.710 19.083 -154.425 1.00 77.62 320 GLU A C 1
ATOM 2569 O O . GLU A 1 320 ? 72.121 19.306 -155.564 1.00 77.62 320 GLU A O 1
ATOM 2574 N N . LEU A 1 321 ? 72.140 19.807 -153.388 1.00 76.62 321 LEU A N 1
ATOM 2575 C CA . LEU A 1 321 ? 73.083 20.918 -153.540 1.00 76.62 321 LEU A CA 1
ATOM 2576 C C . LEU A 1 321 ? 74.474 20.431 -153.994 1.00 76.62 321 LEU A C 1
ATOM 2578 O O . LEU A 1 321 ? 75.101 21.077 -154.832 1.00 76.62 321 LEU A O 1
ATOM 2582 N N . ALA A 1 322 ? 74.925 19.262 -153.529 1.00 78.06 322 ALA A N 1
ATOM 2583 C CA . ALA A 1 322 ? 76.146 18.609 -154.006 1.00 78.06 322 ALA A CA 1
ATOM 2584 C C . ALA A 1 322 ? 76.034 18.160 -155.476 1.00 78.06 322 ALA A C 1
ATOM 2586 O O . ALA A 1 322 ? 76.943 18.428 -156.262 1.00 78.06 322 ALA A O 1
ATOM 2587 N N . ARG A 1 323 ? 74.897 17.569 -155.885 1.00 78.56 323 ARG A N 1
ATOM 2588 C CA . ARG A 1 323 ? 74.617 17.234 -157.298 1.00 78.56 323 ARG A CA 1
ATOM 2589 C C . ARG A 1 323 ? 74.705 18.463 -158.204 1.00 78.56 323 ARG A C 1
ATOM 2591 O O . ARG A 1 323 ? 75.312 18.398 -159.271 1.00 78.56 323 ARG A O 1
ATOM 2598 N N . LEU A 1 324 ? 74.142 19.591 -157.765 1.00 76.19 324 LEU A N 1
ATOM 2599 C CA . LEU A 1 324 ? 74.224 20.862 -158.489 1.00 76.19 324 LEU A CA 1
ATOM 2600 C C . LEU A 1 324 ? 75.662 21.405 -158.552 1.00 76.19 324 LEU A C 1
ATOM 2602 O O . LEU A 1 324 ? 76.073 21.906 -159.597 1.00 76.19 324 LEU A O 1
ATOM 2606 N N . GLN A 1 325 ? 76.455 21.277 -157.484 1.00 77.31 325 GLN A N 1
ATOM 2607 C CA . GLN A 1 325 ? 77.865 21.687 -157.497 1.00 77.31 325 GLN A CA 1
ATOM 2608 C C . GLN A 1 325 ? 78.718 20.858 -158.466 1.00 77.31 325 GLN A C 1
ATOM 2610 O O . GLN A 1 325 ? 79.559 21.427 -159.163 1.00 77.31 325 GLN A O 1
ATOM 2615 N N . ASP A 1 326 ? 78.496 19.546 -158.565 1.00 75.31 326 ASP A N 1
ATOM 2616 C CA . ASP A 1 326 ? 79.208 18.714 -159.542 1.00 75.31 326 ASP A CA 1
ATOM 2617 C C . ASP A 1 326 ? 78.759 19.001 -160.985 1.00 75.31 326 ASP A C 1
ATOM 2619 O O . ASP A 1 326 ? 79.603 19.050 -161.883 1.00 75.31 326 ASP A O 1
ATOM 2623 N N . ALA A 1 327 ? 77.480 19.329 -161.212 1.00 70.94 327 ALA A N 1
ATOM 2624 C CA . ALA A 1 327 ? 77.019 19.839 -162.505 1.00 70.94 327 ALA A CA 1
ATOM 2625 C C . ALA A 1 327 ? 77.744 21.147 -162.899 1.00 70.94 327 ALA A C 1
ATOM 2627 O O . ALA A 1 327 ? 78.259 21.251 -164.016 1.00 70.94 327 ALA A O 1
ATOM 2628 N N . VAL A 1 328 ? 77.895 22.101 -161.971 1.00 75.69 328 VAL A N 1
ATOM 2629 C CA . VAL A 1 328 ? 78.660 23.345 -162.204 1.00 75.69 328 VAL A CA 1
ATOM 2630 C C . VAL A 1 328 ? 80.143 23.059 -162.479 1.00 75.69 328 VAL A C 1
ATOM 2632 O O . VAL A 1 328 ? 80.703 23.599 -163.431 1.00 75.69 328 VAL A O 1
ATOM 2635 N N . ARG A 1 329 ? 80.783 22.149 -161.730 1.00 74.31 329 ARG A N 1
ATOM 2636 C CA . ARG A 1 329 ? 82.182 21.749 -161.985 1.00 74.31 329 ARG A CA 1
ATOM 2637 C C . ARG A 1 329 ? 82.373 21.160 -163.381 1.00 74.31 329 ARG A C 1
ATOM 2639 O O . ARG A 1 329 ? 83.347 21.496 -164.052 1.00 74.31 329 ARG A O 1
ATOM 2646 N N . THR A 1 330 ? 81.456 20.303 -163.838 1.00 71.88 330 THR A N 1
ATOM 2647 C CA . THR A 1 330 ? 81.531 19.760 -165.205 1.00 71.88 330 THR A CA 1
ATOM 2648 C C . THR A 1 330 ? 81.363 20.848 -166.269 1.00 71.88 330 THR A C 1
ATOM 2650 O O . THR A 1 330 ? 82.072 20.821 -167.275 1.00 71.88 330 THR A O 1
ATOM 2653 N N . GLN A 1 331 ? 80.522 21.858 -166.019 1.00 71.19 331 GLN A N 1
ATOM 2654 C CA . GLN A 1 331 ? 80.384 23.025 -166.892 1.00 71.19 331 GLN A CA 1
ATOM 2655 C C . GLN A 1 331 ? 81.685 23.847 -166.974 1.00 71.19 331 GLN A C 1
ATOM 2657 O O . GLN A 1 331 ? 82.089 24.233 -168.072 1.00 71.19 331 GLN A O 1
ATOM 2662 N N . ASP A 1 332 ? 82.381 24.072 -165.856 1.00 72.19 332 ASP A N 1
ATOM 2663 C CA . ASP A 1 332 ? 83.647 24.822 -165.838 1.00 72.19 332 ASP A CA 1
ATOM 2664 C C . ASP A 1 332 ? 84.804 24.081 -166.537 1.00 72.19 332 ASP A C 1
ATOM 2666 O O . ASP A 1 332 ? 85.628 24.720 -167.198 1.00 72.19 332 ASP A O 1
ATOM 2670 N N . VAL A 1 333 ? 84.846 22.743 -166.476 1.00 74.69 333 VAL A N 1
ATOM 2671 C CA . VAL A 1 333 ? 85.822 21.930 -167.235 1.00 74.69 333 VAL A CA 1
ATOM 2672 C C . VAL A 1 333 ? 85.600 22.053 -168.746 1.00 74.69 333 VAL A C 1
ATOM 2674 O O . VAL A 1 333 ? 86.561 22.213 -169.498 1.00 74.69 333 VAL A O 1
ATOM 2677 N N . VAL A 1 334 ? 84.345 22.053 -169.210 1.00 70.19 334 VAL A N 1
ATOM 2678 C CA . VAL A 1 334 ? 84.032 22.336 -170.624 1.00 70.19 334 VAL A CA 1
ATOM 2679 C C . VAL A 1 334 ? 84.478 23.756 -171.000 1.00 70.19 334 VAL A C 1
ATOM 2681 O O . VAL A 1 334 ? 85.052 23.973 -172.068 1.00 70.19 334 VAL A O 1
ATOM 2684 N N . ARG A 1 335 ? 84.281 24.726 -170.101 1.00 70.25 335 ARG A N 1
ATOM 2685 C CA . ARG A 1 335 ? 84.621 26.139 -170.324 1.00 70.25 335 ARG A CA 1
ATOM 2686 C C . ARG A 1 335 ? 86.128 26.400 -170.436 1.00 70.25 335 ARG A C 1
ATOM 2688 O O . ARG A 1 335 ? 86.528 27.273 -171.206 1.00 70.25 335 ARG A O 1
ATOM 2695 N N . SER A 1 336 ? 86.966 25.667 -169.698 1.00 67.50 336 SER A N 1
ATOM 2696 C CA . SER A 1 336 ? 88.428 25.802 -169.796 1.00 67.50 336 SER A CA 1
ATOM 2697 C C . SER A 1 336 ? 88.981 25.189 -171.087 1.00 67.50 336 SER A C 1
ATOM 2699 O O . SER A 1 336 ? 89.835 25.803 -171.726 1.00 67.50 336 SER A O 1
ATOM 2701 N N . ALA A 1 337 ? 88.432 24.051 -171.528 1.00 68.56 337 ALA A N 1
ATOM 2702 C CA . ALA A 1 337 ? 88.802 23.413 -172.790 1.00 68.56 337 ALA A CA 1
ATOM 2703 C C . ALA A 1 337 ? 88.525 24.316 -174.009 1.00 68.56 337 ALA A C 1
ATOM 2705 O O . ALA A 1 337 ? 89.359 24.400 -174.909 1.00 68.56 337 ALA A O 1
ATOM 2706 N N . VAL A 1 338 ? 87.401 25.049 -174.013 1.00 66.94 338 VAL A N 1
ATOM 2707 C CA . VAL A 1 338 ? 87.077 26.031 -175.069 1.00 66.94 338 VAL A CA 1
ATOM 2708 C C . VAL A 1 338 ? 88.119 27.157 -175.128 1.00 66.94 338 VAL A C 1
ATOM 2710 O O . VAL A 1 338 ? 88.665 27.426 -176.199 1.00 66.94 338 VAL A O 1
ATOM 2713 N N . LYS A 1 339 ? 88.486 27.749 -173.982 1.00 67.44 339 LYS A N 1
ATOM 2714 C CA . LYS A 1 339 ? 89.525 28.799 -173.918 1.00 67.44 339 LYS A CA 1
ATOM 2715 C C . LYS A 1 339 ? 90.894 28.338 -174.420 1.00 67.44 339 LYS A C 1
ATOM 2717 O O . LYS A 1 339 ? 91.647 29.129 -174.986 1.00 67.44 339 LYS A O 1
ATOM 2722 N N . GLU A 1 340 ? 91.238 27.066 -174.232 1.00 67.75 340 GLU A N 1
ATOM 2723 C CA . GLU A 1 340 ? 92.512 26.525 -174.713 1.00 67.75 340 GLU A CA 1
ATOM 2724 C C . GLU A 1 340 ? 92.591 26.426 -176.249 1.00 67.75 340 GLU A C 1
ATOM 2726 O O . GLU A 1 340 ? 93.687 26.477 -176.817 1.00 67.75 340 GLU A O 1
ATOM 2731 N N . VAL A 1 341 ? 91.443 26.314 -176.928 1.00 65.75 341 VAL A N 1
ATOM 2732 C CA . VAL A 1 341 ? 91.342 26.345 -178.397 1.00 65.75 341 VAL A CA 1
ATOM 2733 C C . VAL A 1 341 ? 91.476 27.780 -178.919 1.00 65.75 341 VAL A C 1
ATOM 2735 O O . VAL A 1 341 ? 92.242 28.015 -179.856 1.00 65.75 341 VAL A O 1
ATOM 2738 N N . GLU A 1 342 ? 90.820 28.751 -178.276 1.00 62.19 342 GLU A N 1
ATOM 2739 C CA . GLU A 1 342 ? 90.894 30.179 -178.637 1.00 62.19 342 GLU A CA 1
ATOM 2740 C C . GLU A 1 342 ? 92.341 30.707 -178.622 1.00 62.19 342 GLU A C 1
ATOM 2742 O O . GLU A 1 342 ? 92.794 31.348 -179.573 1.00 62.19 342 GLU A O 1
ATOM 2747 N N . VAL A 1 343 ? 93.117 30.368 -177.584 1.00 66.31 343 VAL A N 1
ATOM 2748 C CA . VAL A 1 343 ? 94.524 30.798 -177.449 1.00 66.31 343 VAL A CA 1
ATOM 2749 C C . VAL A 1 343 ? 95.435 30.183 -178.525 1.00 66.31 343 VAL A C 1
ATOM 2751 O O . VAL A 1 343 ? 96.408 30.815 -178.944 1.00 66.31 343 VAL A O 1
ATOM 2754 N N . LYS A 1 344 ? 95.129 28.972 -179.013 1.00 64.12 344 LYS A N 1
ATOM 2755 C CA . LYS A 1 344 ? 95.881 28.328 -180.107 1.00 64.12 344 LYS A CA 1
ATOM 2756 C C . LYS A 1 344 ? 95.572 28.968 -181.467 1.00 64.12 344 LYS A C 1
ATOM 2758 O O . LYS A 1 344 ? 96.496 29.141 -182.259 1.00 64.12 344 LYS A O 1
ATOM 2763 N N . MET A 1 345 ? 94.325 29.386 -181.703 1.00 57.94 345 MET A N 1
ATOM 2764 C CA . MET A 1 345 ? 93.924 30.127 -182.910 1.00 57.94 345 MET A CA 1
ATOM 2765 C C . MET A 1 345 ? 94.622 31.494 -182.997 1.00 57.94 345 MET A C 1
ATOM 2767 O O . MET A 1 345 ? 95.227 31.810 -184.020 1.00 57.94 345 MET A O 1
ATOM 2771 N N . ALA A 1 346 ? 94.629 32.264 -181.902 1.00 59.38 346 ALA A N 1
ATOM 2772 C CA . ALA A 1 346 ? 95.194 33.618 -181.870 1.00 59.38 346 ALA A CA 1
ATOM 2773 C C . ALA A 1 346 ? 96.705 33.688 -182.183 1.00 59.38 346 ALA A C 1
ATOM 2775 O O . ALA A 1 346 ? 97.187 34.703 -182.689 1.00 59.38 346 ALA A O 1
ATOM 2776 N N . ARG A 1 347 ? 97.467 32.616 -181.912 1.00 59.25 347 ARG A N 1
ATOM 2777 C CA . ARG A 1 347 ? 98.898 32.537 -182.264 1.00 59.25 347 ARG A CA 1
ATOM 2778 C C . ARG A 1 347 ? 99.151 32.364 -183.762 1.00 59.25 347 ARG A C 1
ATOM 2780 O O . ARG A 1 347 ? 100.169 32.848 -184.240 1.00 59.25 347 ARG A O 1
ATOM 2787 N N . TYR A 1 348 ? 98.250 31.713 -184.496 1.00 56.97 348 TYR A N 1
ATOM 2788 C CA . TYR A 1 348 ? 98.436 31.442 -185.928 1.00 56.97 348 TYR A CA 1
ATOM 2789 C C . TYR A 1 348 ? 98.113 32.652 -186.821 1.00 56.97 348 TYR A C 1
ATOM 2791 O O . TYR A 1 348 ? 98.606 32.746 -187.941 1.00 56.97 348 TYR A O 1
ATOM 2799 N N . THR A 1 349 ? 97.305 33.596 -186.331 1.00 55.94 349 THR A N 1
ATOM 2800 C CA . THR A 1 349 ? 96.857 34.777 -187.091 1.00 55.94 349 THR A CA 1
ATOM 2801 C C . THR A 1 349 ? 97.806 35.980 -187.027 1.00 55.94 349 THR A C 1
ATOM 2803 O O . THR A 1 349 ? 97.644 36.914 -187.807 1.00 55.94 349 THR A O 1
ATOM 2806 N N . GLY A 1 350 ? 98.790 35.989 -186.118 1.00 52.22 350 GLY A N 1
ATOM 2807 C CA . GLY A 1 350 ? 99.693 37.135 -185.924 1.00 52.22 350 GLY A CA 1
ATOM 2808 C C . GLY A 1 350 ? 100.854 37.217 -186.923 1.00 52.22 350 GLY A C 1
ATOM 2809 O O . GLY A 1 350 ? 101.158 38.294 -187.431 1.00 52.22 350 GLY A O 1
ATOM 2810 N N . GLU A 1 351 ? 101.489 36.086 -187.242 1.00 52.47 351 GLU A N 1
ATOM 2811 C CA . GLU A 1 351 ? 102.728 36.050 -188.045 1.00 52.47 351 GLU A CA 1
ATOM 2812 C C . GLU A 1 351 ? 102.511 36.327 -189.548 1.00 52.47 351 GLU A C 1
ATOM 2814 O O . GLU A 1 351 ? 103.475 36.501 -190.289 1.00 52.47 351 GLU A O 1
ATOM 2819 N N . TYR A 1 352 ? 101.257 36.421 -190.009 1.00 52.56 352 TYR A N 1
ATOM 2820 C CA . TYR A 1 352 ? 100.915 36.626 -191.426 1.00 52.56 352 TYR A CA 1
ATOM 2821 C C . TYR A 1 352 ? 100.646 38.095 -191.816 1.00 52.56 352 TYR A C 1
ATOM 2823 O O . TYR A 1 352 ? 100.520 38.411 -192.996 1.00 52.56 352 TYR A O 1
ATOM 2831 N N . LEU A 1 353 ? 100.552 39.014 -190.846 1.00 48.78 353 LEU A N 1
ATOM 2832 C CA . LEU A 1 353 ? 100.044 40.383 -191.053 1.00 48.78 353 LEU A CA 1
ATOM 2833 C C . LEU A 1 353 ? 101.130 41.462 -191.249 1.00 48.78 353 LEU A C 1
ATOM 2835 O O . LEU A 1 353 ? 100.854 42.654 -191.135 1.00 48.78 353 LEU A O 1
ATOM 2839 N N . GLN A 1 354 ? 102.367 41.066 -191.565 1.00 48.81 354 GLN A N 1
ATOM 2840 C CA . GLN A 1 354 ? 103.530 41.966 -191.581 1.00 48.81 354 GLN A CA 1
ATOM 2841 C C . GLN A 1 354 ? 104.029 42.388 -192.986 1.00 48.81 354 GLN A C 1
ATOM 2843 O O . GLN A 1 354 ? 105.133 42.921 -193.080 1.00 48.81 354 GLN A O 1
ATOM 2848 N N . TYR A 1 355 ? 103.267 42.162 -194.076 1.00 41.66 355 TYR A N 1
ATOM 2849 C CA . TYR A 1 355 ? 103.799 42.314 -195.453 1.00 41.66 355 TYR A CA 1
ATOM 2850 C C . TYR A 1 355 ? 102.975 43.105 -196.503 1.00 41.66 355 TYR A C 1
ATOM 2852 O O . TYR A 1 355 ? 103.393 43.163 -197.656 1.00 41.66 355 TYR A O 1
ATOM 2860 N N . THR A 1 356 ? 101.856 43.767 -196.178 1.00 36.34 356 THR A N 1
ATOM 2861 C CA . THR A 1 356 ? 101.137 44.630 -197.158 1.00 36.34 356 THR A CA 1
ATOM 2862 C C . THR A 1 356 ? 100.608 45.928 -196.545 1.00 36.34 356 THR A C 1
ATOM 2864 O O . THR A 1 356 ? 100.152 45.929 -195.405 1.00 36.34 356 THR A O 1
ATOM 2867 N N . GLN A 1 357 ? 100.670 47.040 -197.293 1.00 39.12 357 GLN A N 1
ATOM 2868 C CA . GLN A 1 357 ? 100.467 48.405 -196.779 1.00 39.12 357 GLN A CA 1
ATOM 2869 C C . GLN A 1 357 ? 99.817 49.342 -197.838 1.00 39.12 357 GLN A C 1
ATOM 2871 O O . GLN A 1 357 ? 100.148 49.214 -199.013 1.00 39.12 357 GLN A O 1
ATOM 2876 N N . GLN A 1 358 ? 99.027 50.337 -197.375 1.00 34.00 358 GLN A N 1
ATOM 2877 C CA . GLN A 1 358 ? 98.553 51.599 -198.031 1.00 34.00 358 GLN A CA 1
ATOM 2878 C C . GLN A 1 358 ? 97.125 51.678 -198.676 1.00 34.00 358 GLN A C 1
ATOM 2880 O O . GLN A 1 358 ? 96.745 50.796 -199.438 1.00 34.00 358 GLN A O 1
ATOM 2885 N N . LEU A 1 359 ? 96.423 52.821 -198.415 1.00 38.34 359 LEU A N 1
ATOM 2886 C CA . LEU A 1 359 ? 95.082 53.332 -198.885 1.00 38.34 359 LEU A CA 1
ATOM 2887 C C . LEU A 1 359 ? 93.807 52.744 -198.186 1.00 38.34 359 LEU A C 1
ATOM 2889 O O . LEU A 1 359 ? 93.681 51.528 -198.177 1.00 38.34 359 LEU A O 1
ATOM 2893 N N . VAL A 1 360 ? 92.822 53.435 -197.543 1.00 39.53 360 VAL A N 1
ATOM 2894 C CA . VAL A 1 360 ? 92.472 54.859 -197.169 1.00 39.53 360 VAL A CA 1
ATOM 2895 C C . VAL A 1 360 ? 91.737 55.724 -198.239 1.00 39.53 360 VAL A C 1
ATOM 2897 O O . VAL A 1 360 ? 92.293 55.760 -199.338 1.00 39.53 360 VAL A O 1
ATOM 2900 N N . PRO A 1 361 ? 90.642 56.529 -197.983 1.00 50.84 361 PRO A N 1
ATOM 2901 C CA . PRO A 1 361 ? 89.631 56.679 -196.870 1.00 50.84 361 PRO A CA 1
ATOM 2902 C C . PRO A 1 361 ? 88.126 56.689 -197.381 1.00 50.84 361 PRO A C 1
ATOM 2904 O O . PRO A 1 361 ? 87.946 56.260 -198.522 1.00 50.84 361 PRO A O 1
ATOM 2907 N N . PRO A 1 362 ? 87.053 57.253 -196.727 1.00 50.69 362 PRO A N 1
ATOM 2908 C CA . PRO A 1 362 ? 86.695 57.537 -195.305 1.00 50.69 362 PRO A CA 1
ATOM 2909 C C . PRO A 1 362 ? 85.339 56.911 -194.795 1.00 50.69 362 PRO A C 1
ATOM 2911 O O . PRO A 1 362 ? 84.565 56.407 -195.599 1.00 50.69 362 PRO A O 1
ATOM 2914 N N . GLU A 1 363 ? 85.081 57.011 -193.470 1.00 36.75 363 GLU A N 1
ATOM 2915 C CA . GLU A 1 363 ? 83.805 57.160 -192.680 1.00 36.75 363 GLU A CA 1
ATOM 2916 C C . GLU A 1 363 ? 82.428 56.590 -193.146 1.00 36.75 363 GLU A C 1
ATOM 2918 O O . GLU A 1 363 ? 82.043 56.722 -194.301 1.00 36.75 363 GLU A O 1
ATOM 2923 N N . GLU A 1 364 ? 81.504 56.125 -192.280 1.00 52.12 364 GLU A N 1
ATOM 2924 C CA . GLU A 1 364 ? 81.556 55.551 -190.911 1.00 52.12 364 GLU A CA 1
ATOM 2925 C C . GLU A 1 364 ? 80.169 54.915 -190.582 1.00 52.12 364 GLU A C 1
ATOM 2927 O O . GLU A 1 364 ? 79.205 55.618 -190.283 1.00 52.12 364 GLU A O 1
ATOM 2932 N N . ALA A 1 365 ? 80.035 53.589 -190.725 1.00 36.31 365 ALA A N 1
ATOM 2933 C CA . ALA A 1 365 ? 78.853 52.745 -190.431 1.00 36.31 365 ALA A CA 1
ATOM 2934 C C . ALA A 1 365 ? 79.313 51.259 -190.532 1.00 36.31 365 ALA A C 1
ATOM 2936 O O . ALA A 1 365 ? 80.343 51.018 -191.160 1.00 36.31 365 ALA A O 1
ATOM 2937 N N . LEU A 1 366 ? 78.703 50.197 -189.990 1.00 39.06 366 LEU A N 1
ATOM 2938 C CA . LEU A 1 366 ? 77.395 49.889 -189.387 1.00 39.06 366 LEU A CA 1
ATOM 2939 C C . LEU A 1 366 ? 77.639 48.873 -188.245 1.00 39.06 366 LEU A C 1
ATOM 2941 O O . LEU A 1 366 ? 78.559 48.068 -188.375 1.00 39.06 366 LEU A O 1
ATOM 2945 N N . ASP A 1 367 ? 76.785 48.822 -187.220 1.00 41.03 367 ASP A N 1
ATOM 2946 C CA . ASP A 1 367 ? 76.692 47.672 -186.300 1.00 41.03 367 ASP A CA 1
ATOM 2947 C C . ASP A 1 367 ? 75.249 47.155 -186.331 1.00 41.03 367 ASP A C 1
ATOM 2949 O O . ASP A 1 367 ? 74.357 47.757 -185.732 1.00 41.03 367 ASP A O 1
ATOM 2953 N N . ASP A 1 368 ? 75.030 46.063 -187.065 1.00 36.62 368 ASP A N 1
ATOM 2954 C CA . ASP A 1 368 ? 73.718 45.453 -187.266 1.00 36.62 368 ASP A CA 1
ATOM 2955 C C . ASP A 1 368 ? 73.714 43.977 -186.830 1.00 36.62 368 ASP A C 1
ATOM 2957 O O . ASP A 1 368 ? 74.564 43.172 -187.212 1.00 36.62 368 ASP A O 1
ATOM 2961 N N . ASP A 1 369 ? 72.630 43.653 -186.130 1.00 41.41 369 ASP A N 1
ATOM 2962 C CA . ASP A 1 369 ? 71.832 42.440 -186.292 1.00 41.41 369 ASP A CA 1
ATOM 2963 C C . ASP A 1 369 ? 72.151 41.086 -185.618 1.00 41.41 369 ASP A C 1
ATOM 2965 O O . ASP A 1 369 ? 73.227 40.498 -185.669 1.00 41.41 369 ASP A O 1
ATOM 2969 N N . ASN A 1 370 ? 71.024 40.521 -185.161 1.00 40.88 370 ASN A N 1
ATOM 2970 C CA . ASN A 1 370 ? 70.689 39.108 -184.973 1.00 40.88 370 ASN A CA 1
ATOM 2971 C C . ASN A 1 370 ? 71.383 38.296 -183.865 1.00 40.88 370 ASN A C 1
ATOM 2973 O O . ASN A 1 370 ? 72.467 37.742 -184.036 1.00 40.88 370 ASN A O 1
ATOM 2977 N N . LEU A 1 371 ? 70.593 37.970 -182.830 1.00 38.94 371 LEU A N 1
ATOM 2978 C CA . LEU A 1 371 ? 70.626 36.619 -182.263 1.00 38.94 371 LEU A CA 1
ATOM 2979 C C . LEU A 1 371 ? 69.220 36.102 -181.898 1.00 38.94 371 LEU A C 1
ATOM 2981 O O . LEU A 1 371 ? 68.558 36.599 -180.989 1.00 38.94 371 LEU A O 1
ATOM 2985 N N . PHE A 1 372 ? 68.785 35.091 -182.655 1.00 35.47 372 PHE A N 1
ATOM 2986 C CA . PHE A 1 372 ? 67.580 34.274 -182.448 1.00 35.47 372 PHE A CA 1
ATOM 2987 C C . PHE A 1 372 ? 67.611 33.563 -181.066 1.00 35.47 372 PHE A C 1
ATOM 2989 O O . PHE A 1 372 ? 68.689 33.188 -180.619 1.00 35.47 372 PHE A O 1
ATOM 2996 N N . LEU A 1 373 ? 66.521 33.485 -180.281 1.00 41.97 373 LEU A N 1
ATOM 2997 C CA . LEU A 1 373 ? 65.269 32.689 -180.405 1.00 41.97 373 LEU A CA 1
ATOM 2998 C C . LEU A 1 373 ? 65.386 31.262 -179.800 1.00 41.97 373 LEU A C 1
ATOM 3000 O O . LEU A 1 373 ? 66.369 30.573 -180.058 1.00 41.97 373 LEU A O 1
ATOM 3004 N N . ALA A 1 374 ? 64.313 30.840 -179.103 1.00 45.12 374 ALA A N 1
ATOM 3005 C CA . ALA A 1 374 ? 64.094 29.617 -178.294 1.00 45.12 374 ALA A CA 1
ATOM 3006 C C . ALA A 1 374 ? 64.503 29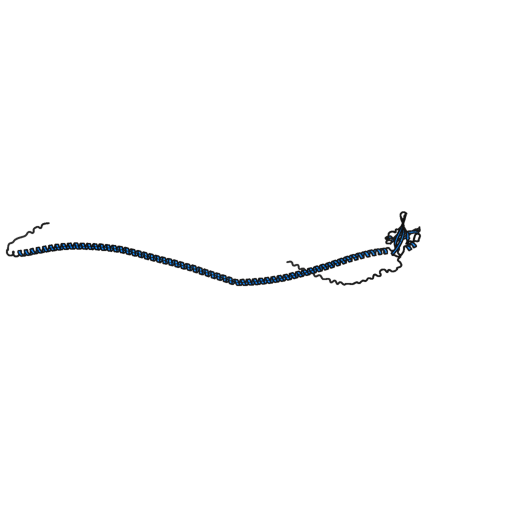.695 -176.807 1.00 45.12 374 ALA A C 1
ATOM 3008 O O . ALA A 1 374 ? 65.713 29.726 -176.504 1.00 45.12 374 ALA A O 1
#

Radius of gyration: 116.04 Å; chains: 1; bounding box: 200×86×297 Å

Sequence (374 aa):
FFLFLSGPVTAPFGRFVVVERRGESTMNSSNVFSGEGGGPVQAGVGIFFQQEGDGSVVVKTIVSGGSAEREGSVRVGDQILSVDEHKVVGEPLSVLRGLILGSQGSFVKLTFQRKDMGEAHTFDVRLMRGSAEYLQSLTSSKTIEDEIDQLRLQLRQALSHCSQDRDELDRLRKMLQTERDQSQMRERELELLQQENARELAQLNENLRNAEGGRREAETQLHPLQQREADLAEELNRQKEKERLRKEYIEELKKRHEEEKVRLEGLFLKEQAGRREDQVARLGGESQLGRIQAELSRLRTLEQGRREREEEYKDRMQQELARLQDAVRTQDVVRSAVKEVEVKMARYTGEYLQYTQQLVPPEEALDDDNLFLA

Foldseek 3Di:
DDDDDDDDDDDDDDDDDDDPPPPPPPPDPDDDPDDDDDDQPKFFQQFDWDQDPQQWIFTQDGHPLGQCVVQPPDDGGWTWQDKQPHGCRNPDVVVVCVRRIDGAQDKMKTWTWDQDPNDIDIDIDITGGHDSVVSVVVVVVVVVVVVVVVVVVVVVVVVVVVVVVVVVVVVVVVVVVVVVVVVVVVVVVVVVVVVVVVVVVVVVVVVVVVVVVVVVVVVVVVVVVVVVVVVVVVVVVVVVVVVVVVVVVVVVVVVVVVVVVVVVVVVVVVVVVVVVVVVVVVVVVVVVVVVVVVVVVVVVVVVVVVVVVVVVVVVVVVVVVVVVVVVVVVVVVVVVVVVVVVVVVVVVPPVPPDDDDDDDDDDDDDDDDDDDDD

InterPro domains:
  IPR001478 PDZ domain [PF13180] (46-118)
  IPR001478 PDZ domain [PS50106] (29-84)
  IPR001478 PDZ domain [SM00228] (43-116)
  IPR036034 PDZ superfamily [G3DSA:2.30.42.10] (43-132)
  IPR036034 PDZ superfamily [SSF50156] (44-117)

Secondary structure (DSSP, 8-state):
-------------------------------S---S--S--EE--SEEEEE-TTS-EEEEEE-TTSHHHHH----TTPEEEEETTEE-TTS-HHHHHHHH-EETT-EEEEEEEEEETTEEEEEEEEEEP--HHHHHHHHHHHHHHHHHHHHHHHHHHHHHHHHHHHHHHHHHHHHHHHHHHHHHHHHHHHHHHHHHHHHHHHHHHHHHHHHHHHHHHHHHHHHHHHHHHHHHHHHHHHHHHHHHHHHHHHHHHHHHHHHHHHHHHHHHHHHHHHHHHHHHHHHHHHHHHHHHHHHHHHHHHHHHHHHHHHHHHHHHHHHHHHHHHHHHHHHHHHHHHHHHHHHHHHHHTTTTSSS-------------------